Protein AF-A0A358PFC2-F1 (afdb_monomer_lite)

Foldseek 3Di:
DDPVVVVVVVVVCVVCVPFDPVLVVVLVVLLVVLVVVLQVVLDDDLVRLVVSLVVSLVVSQCSCQDPVRPRDDPPDGFASLNSSLVNLVVLLVCVVVVNHPSCVSCQQNGFQRDAPLLLVLCAPPDDPRPLHQDLVLQQDDPDDPCVSVVLRSDDPAAPPVRHDRDGSRHDHPVNSVRSRSSSSSSQVPDPPVVCGSSNSNVSSNVRSVVVVVVVVVVVPDD

Sequence (222 aa):
MNEEKRAFKACKDAFLADDDQDSTKSAIALLKNRINHLLAIGNYNRKSFEQWHEETCDELITLANSNEKRLFQSGASFSYGQAQKWVNLTLKNMYVMGLWPVLEDIKGLLHVTIDSYILKAAAKQHNNNEYALHKSIAPIDHNDDDYASQCTYYHENKDKDGNKSCPWSKMNKKDYMRLQCAIKRAIGTSENKDLTPFAWENKAWLVQARIEKEKGKNKKKP

Secondary structure (DSSP, 8-state):
--HHHHHHHHHHHHHTTTS-HHHHHHHHHHHHHHHHHHHHH----HHHHHHHHHHHHHHHHHHHHSTTS-SS-TT----HHHHHHHHHHHHHHHHHTT--THHHHHTTTPPP---HHHHHHH-TTTS--TTPPPTTTS---TT-TTHHHH--S--SS--TTSPPPPPGGG--HHHHHHHHHHHHHHHHTSS-TT--HHHHHHHHHHHHHHHHHHHHHHTT--

Radius of gyration: 19.11 Å; chains: 1; bounding box: 52×49×48 Å

pLDDT: mean 75.55, std 17.64, range [35.12, 97.56]

Structure (mmCIF, N/CA/C/O backbone):
data_AF-A0A358PFC2-F1
#
_entry.id   AF-A0A358PFC2-F1
#
loop_
_atom_site.group_PDB
_atom_site.id
_atom_site.type_symbol
_atom_site.label_atom_id
_atom_site.label_alt_id
_atom_site.label_comp_id
_atom_site.label_asym_id
_atom_site.label_entity_id
_atom_site.label_seq_id
_atom_site.pdbx_PDB_ins_code
_atom_site.Cartn_x
_atom_site.Cartn_y
_atom_site.Cartn_z
_atom_site.occupancy
_atom_site.B_iso_or_equiv
_atom_site.auth_seq_id
_atom_site.auth_comp_id
_atom_site.auth_asym_id
_atom_site.auth_atom_id
_atom_site.pdbx_PDB_model_num
ATOM 1 N N . MET A 1 1 ? 3.059 -21.781 27.991 1.00 51.62 1 MET A N 1
ATOM 2 C CA . MET A 1 1 ? 2.896 -20.624 27.077 1.00 51.62 1 MET A CA 1
ATOM 3 C C . MET A 1 1 ? 4.301 -20.184 26.681 1.00 51.62 1 MET A C 1
ATOM 5 O O . MET A 1 1 ? 5.028 -19.793 27.580 1.00 51.62 1 MET A O 1
ATOM 9 N N . ASN A 1 2 ? 4.717 -20.363 25.418 1.00 73.12 2 ASN A N 1
ATOM 10 C CA . ASN A 1 2 ? 6.115 -20.149 24.997 1.00 73.12 2 ASN A CA 1
ATOM 11 C C . ASN A 1 2 ? 6.587 -18.712 25.261 1.00 73.12 2 ASN A C 1
ATOM 13 O O . ASN A 1 2 ? 5.812 -17.768 25.115 1.00 73.12 2 ASN A O 1
ATOM 17 N N . GLU A 1 3 ? 7.856 -18.568 25.629 1.00 61.91 3 GLU A N 1
ATOM 18 C CA . GLU A 1 3 ? 8.515 -17.307 25.986 1.00 61.91 3 GLU A CA 1
ATOM 19 C C . GLU A 1 3 ? 8.396 -16.242 24.882 1.00 61.91 3 GLU A C 1
ATOM 21 O O . GLU A 1 3 ? 8.063 -15.096 25.174 1.00 61.91 3 GLU A O 1
ATOM 26 N N . GLU A 1 4 ? 8.473 -16.644 23.608 1.00 46.34 4 GLU A N 1
ATOM 27 C CA . GLU A 1 4 ? 8.178 -15.782 22.450 1.00 46.34 4 GLU A CA 1
ATOM 28 C C . GLU A 1 4 ? 6.759 -15.210 22.463 1.00 46.34 4 GLU A C 1
ATOM 30 O O . GLU A 1 4 ? 6.560 -14.026 22.201 1.00 46.34 4 GLU A O 1
ATOM 35 N N . LYS A 1 5 ? 5.749 -16.022 22.806 1.00 55.03 5 LYS A N 1
ATOM 36 C CA . LYS A 1 5 ? 4.362 -15.540 22.903 1.00 55.03 5 LYS A CA 1
ATOM 37 C C . LYS A 1 5 ? 4.224 -14.515 24.025 1.00 55.03 5 LYS A C 1
ATOM 39 O O . LYS A 1 5 ? 3.410 -13.603 23.913 1.00 55.03 5 LYS A O 1
ATOM 44 N N . ARG A 1 6 ? 5.018 -14.651 25.091 1.00 68.44 6 ARG A N 1
ATOM 45 C CA . ARG A 1 6 ? 5.070 -13.705 26.212 1.00 68.44 6 ARG A CA 1
ATOM 46 C C . ARG A 1 6 ? 5.750 -12.398 25.810 1.00 68.44 6 ARG A C 1
ATOM 48 O O . ARG A 1 6 ? 5.186 -11.343 26.068 1.00 68.44 6 ARG A O 1
ATOM 55 N N . ALA A 1 7 ? 6.898 -12.473 25.138 1.00 61.34 7 ALA A N 1
ATOM 56 C CA . ALA A 1 7 ? 7.641 -11.312 24.653 1.00 61.34 7 ALA A CA 1
ATOM 57 C C . ALA A 1 7 ? 6.854 -10.533 23.588 1.00 61.34 7 ALA A C 1
ATOM 59 O O . ALA A 1 7 ? 6.726 -9.314 23.681 1.00 61.34 7 ALA A O 1
ATOM 60 N N . PHE A 1 8 ? 6.241 -11.234 22.630 1.00 57.25 8 PHE A N 1
ATOM 61 C CA . PHE A 1 8 ? 5.377 -10.621 21.624 1.00 57.25 8 PHE A CA 1
ATOM 62 C C . PHE A 1 8 ? 4.154 -9.960 22.261 1.00 57.25 8 PHE A C 1
ATOM 64 O O . PHE A 1 8 ? 3.813 -8.833 21.912 1.00 57.25 8 PHE A O 1
ATOM 71 N N . LYS A 1 9 ? 3.515 -10.635 23.226 1.00 62.53 9 LYS A N 1
ATOM 72 C CA . LYS A 1 9 ? 2.390 -10.068 23.971 1.00 62.53 9 LYS A CA 1
ATOM 73 C C . LYS A 1 9 ? 2.810 -8.817 24.743 1.00 62.53 9 LYS A C 1
ATOM 75 O O . LYS A 1 9 ? 2.147 -7.807 24.600 1.00 62.53 9 LYS A O 1
ATOM 80 N N . ALA A 1 10 ? 3.922 -8.846 25.473 1.00 68.88 10 ALA A N 1
ATOM 81 C CA . ALA A 1 10 ? 4.416 -7.685 26.213 1.00 68.88 10 ALA A CA 1
ATOM 82 C C . ALA A 1 10 ? 4.757 -6.503 25.289 1.00 68.88 10 ALA A C 1
ATOM 84 O O . ALA A 1 10 ? 4.427 -5.364 25.598 1.00 68.88 10 ALA A O 1
ATOM 85 N N . CYS A 1 11 ? 5.368 -6.769 24.132 1.00 57.53 11 CYS A N 1
ATOM 86 C CA . CYS A 1 11 ? 5.702 -5.740 23.149 1.00 57.53 11 CYS A CA 1
ATOM 87 C C . CYS A 1 11 ? 4.444 -5.147 22.493 1.00 57.53 11 CYS A C 1
ATOM 89 O O . CYS A 1 11 ? 4.332 -3.934 22.348 1.00 57.53 11 CYS A O 1
ATOM 91 N N . LYS A 1 12 ? 3.465 -5.996 22.161 1.00 58.94 12 LYS A N 1
ATOM 92 C CA . LYS A 1 12 ? 2.155 -5.576 21.654 1.00 58.94 12 LYS A CA 1
ATOM 93 C C . LYS A 1 12 ? 1.379 -4.771 22.694 1.00 58.94 12 LYS A C 1
ATOM 95 O O . LYS A 1 12 ? 0.826 -3.737 22.351 1.00 58.94 12 LYS A O 1
ATOM 100 N N . ASP A 1 13 ? 1.345 -5.239 23.935 1.00 62.22 13 ASP A N 1
ATOM 101 C CA . ASP A 1 13 ? 0.643 -4.577 25.032 1.00 62.22 13 ASP A CA 1
ATOM 102 C C . ASP A 1 13 ? 1.293 -3.218 25.331 1.00 62.22 13 ASP A C 1
ATOM 104 O O . ASP A 1 13 ? 0.569 -2.257 25.529 1.00 62.22 13 ASP A O 1
ATOM 108 N N . ALA A 1 14 ? 2.626 -3.098 25.254 1.00 64.88 14 ALA A N 1
ATOM 109 C CA . ALA A 1 14 ? 3.337 -1.821 25.368 1.00 64.88 14 ALA A CA 1
ATOM 110 C C . ALA A 1 14 ? 3.098 -0.880 24.172 1.00 64.88 14 ALA A C 1
ATOM 112 O O . ALA A 1 14 ? 2.967 0.324 24.358 1.00 64.88 14 ALA A O 1
ATOM 113 N N . PHE A 1 15 ? 3.025 -1.414 22.947 1.00 49.72 15 PHE A N 1
ATOM 114 C CA . PHE A 1 15 ? 2.726 -0.634 21.740 1.00 49.72 15 PHE A CA 1
ATOM 115 C C . PHE A 1 15 ? 1.279 -0.117 21.718 1.00 49.72 15 PHE A C 1
ATOM 117 O O . PHE A 1 15 ? 1.017 0.939 21.157 1.00 49.72 15 PHE A O 1
ATOM 124 N N . LEU A 1 16 ? 0.351 -0.860 22.326 1.00 54.34 16 LEU A N 1
ATOM 125 C CA . LEU A 1 16 ? -1.080 -0.547 22.390 1.00 54.34 16 LEU A CA 1
ATOM 126 C C . LEU A 1 16 ? -1.512 0.043 23.741 1.00 54.34 16 LEU A C 1
ATOM 128 O O . LEU A 1 16 ? -2.709 0.181 23.972 1.00 54.34 16 LEU A O 1
ATOM 132 N N . ALA A 1 17 ? -0.571 0.341 24.642 1.00 52.06 17 ALA A N 1
ATOM 133 C CA . ALA A 1 17 ? -0.870 0.726 26.024 1.00 52.06 17 ALA A CA 1
ATOM 134 C C . ALA A 1 17 ? -1.589 2.082 26.155 1.00 52.06 17 ALA A C 1
ATOM 136 O O . ALA A 1 17 ? -2.163 2.337 27.209 1.00 52.06 17 ALA A O 1
ATOM 137 N N . ASP A 1 18 ? -1.580 2.911 25.106 1.00 49.34 18 ASP A N 1
ATOM 138 C CA . ASP A 1 18 ? -2.133 4.276 25.110 1.00 49.34 18 ASP A CA 1
ATOM 139 C C . ASP A 1 18 ? -3.288 4.504 24.114 1.00 49.34 18 ASP A C 1
ATOM 141 O O . ASP A 1 18 ? -3.898 5.574 24.130 1.00 49.34 18 ASP A O 1
ATOM 145 N N . ASP A 1 19 ? -3.628 3.519 23.274 1.00 52.72 19 ASP A N 1
ATOM 146 C CA . ASP A 1 19 ? -4.747 3.625 22.330 1.00 52.72 19 ASP A CA 1
ATOM 147 C C . ASP A 1 19 ? -5.969 2.873 22.862 1.00 52.72 19 ASP A C 1
ATOM 149 O O . ASP A 1 19 ? -5.853 1.828 23.506 1.00 52.72 19 ASP A O 1
ATOM 153 N N . ASP A 1 20 ? -7.162 3.393 22.566 1.00 60.19 20 ASP A N 1
ATOM 154 C CA . ASP A 1 20 ? -8.422 2.732 22.883 1.00 60.19 20 ASP A CA 1
ATOM 155 C C . ASP A 1 20 ? -8.413 1.293 22.336 1.00 60.19 20 ASP A C 1
ATOM 157 O O . ASP A 1 20 ? -8.506 1.037 21.130 1.00 60.19 20 ASP A O 1
ATOM 161 N N . GLN A 1 21 ? -8.248 0.330 23.248 1.00 58.22 21 GLN A N 1
ATOM 162 C CA . GLN A 1 21 ? -8.004 -1.072 22.920 1.00 58.22 21 GLN A CA 1
ATOM 163 C C . GLN A 1 21 ? -9.157 -1.670 22.095 1.00 58.22 21 GLN A C 1
ATOM 165 O O . GLN A 1 21 ? -8.961 -2.683 21.417 1.00 58.22 21 GLN A O 1
ATOM 170 N N . ASP A 1 22 ? -10.350 -1.068 22.145 1.00 67.56 22 ASP A N 1
ATOM 171 C CA . ASP A 1 22 ? -11.517 -1.442 21.344 1.00 67.56 22 ASP A CA 1
ATOM 172 C C . ASP A 1 22 ? -11.437 -0.936 19.894 1.00 67.56 22 ASP A C 1
ATOM 174 O O . ASP A 1 22 ? -11.720 -1.683 18.947 1.00 67.56 22 ASP A O 1
ATOM 178 N N . SER A 1 23 ? -10.947 0.286 19.689 1.00 65.19 23 SER A N 1
ATOM 179 C CA . SER A 1 23 ? -10.700 0.868 18.366 1.00 65.19 23 SER A CA 1
ATOM 180 C C . SER A 1 23 ? -9.645 0.087 17.582 1.00 65.19 23 SER A C 1
ATOM 182 O O . SER A 1 23 ? -9.888 -0.309 16.436 1.00 65.19 23 SER A O 1
ATOM 184 N N . THR A 1 24 ? -8.501 -0.249 18.195 1.00 72.75 24 THR A N 1
ATOM 185 C CA . THR A 1 24 ? -7.476 -1.073 17.524 1.00 72.75 24 THR A CA 1
ATOM 186 C C . THR A 1 24 ? -8.005 -2.472 17.204 1.00 72.75 24 THR A C 1
ATOM 188 O O . THR A 1 24 ? -7.764 -2.993 16.111 1.00 72.75 24 THR A O 1
ATOM 191 N N . LYS A 1 25 ? -8.757 -3.097 18.122 1.00 78.50 25 LYS A N 1
ATOM 192 C CA . LYS A 1 25 ? -9.409 -4.395 17.866 1.00 78.50 25 LYS A CA 1
ATOM 193 C C . LYS A 1 25 ? -10.388 -4.304 16.700 1.00 78.50 25 LYS A C 1
ATOM 195 O O . LYS A 1 25 ? -10.393 -5.204 15.864 1.00 78.50 25 LYS A O 1
ATOM 200 N N . SER A 1 26 ? -11.156 -3.221 16.614 1.00 83.25 26 SER A N 1
ATOM 201 C CA . SER A 1 26 ? -12.098 -2.968 15.520 1.00 83.25 26 SER A CA 1
ATOM 202 C C . SER A 1 26 ? -11.374 -2.842 14.177 1.00 83.25 26 SER A C 1
ATOM 204 O O . SER A 1 26 ? -11.780 -3.476 13.206 1.00 83.25 26 SER A O 1
ATOM 206 N N . ALA A 1 27 ? -10.256 -2.112 14.120 1.00 85.19 27 ALA A N 1
ATOM 207 C CA . ALA A 1 27 ? -9.468 -1.975 12.894 1.00 85.19 27 ALA A CA 1
ATOM 208 C C . ALA A 1 27 ? -8.810 -3.298 12.466 1.00 85.19 27 ALA A C 1
ATOM 210 O O . ALA A 1 27 ? -8.817 -3.646 11.284 1.00 85.19 27 ALA A O 1
ATOM 211 N N . ILE A 1 28 ? -8.299 -4.080 13.425 1.00 86.94 28 ILE A N 1
ATOM 212 C CA . ILE A 1 28 ? -7.779 -5.433 13.168 1.00 86.94 28 ILE A CA 1
ATOM 213 C C . ILE A 1 28 ? -8.893 -6.349 12.649 1.00 86.94 28 ILE A C 1
ATOM 215 O O . ILE A 1 28 ? -8.673 -7.095 11.696 1.00 86.94 28 ILE A O 1
ATOM 219 N N . ALA A 1 29 ? -10.077 -6.311 13.265 1.00 88.19 29 ALA A N 1
ATOM 220 C CA . ALA A 1 29 ? -11.221 -7.118 12.853 1.00 88.19 29 ALA A CA 1
ATOM 221 C C . ALA A 1 29 ? -11.681 -6.754 11.436 1.00 88.19 29 ALA A C 1
ATOM 223 O O . ALA A 1 29 ? -11.891 -7.651 10.621 1.00 88.19 29 ALA A O 1
ATOM 224 N N . LEU A 1 30 ? -11.752 -5.457 11.121 1.00 92.38 30 LEU A N 1
ATOM 225 C CA . LEU A 1 30 ? -12.056 -4.960 9.782 1.00 92.38 30 LEU A CA 1
ATOM 226 C C . LEU A 1 30 ? -11.050 -5.497 8.757 1.00 92.38 30 LEU A C 1
ATOM 228 O O . LEU A 1 30 ? -11.449 -6.171 7.810 1.00 92.38 30 LEU A O 1
ATOM 232 N N . LEU A 1 31 ? -9.748 -5.279 8.978 1.00 93.38 31 LEU A N 1
ATOM 233 C CA . LEU A 1 31 ? -8.693 -5.770 8.084 1.00 93.38 31 LEU A CA 1
ATOM 234 C C . LEU A 1 31 ? -8.765 -7.284 7.890 1.00 93.38 31 LEU A C 1
ATOM 236 O O . LEU A 1 31 ? -8.707 -7.766 6.761 1.00 93.38 31 LEU A O 1
ATOM 240 N N . LYS A 1 32 ? -8.939 -8.038 8.979 1.00 92.56 32 LYS A N 1
ATOM 241 C CA . LYS A 1 32 ? -9.067 -9.495 8.927 1.00 92.56 32 LYS A CA 1
ATOM 242 C C . LYS A 1 32 ? -10.264 -9.922 8.078 1.00 92.56 32 LYS A C 1
ATOM 244 O O . LYS A 1 32 ? -10.119 -10.813 7.248 1.00 92.56 32 LYS A O 1
ATOM 249 N N . ASN A 1 33 ? -11.420 -9.283 8.246 1.00 94.44 33 ASN A N 1
ATOM 250 C CA . ASN A 1 33 ? -12.621 -9.594 7.472 1.00 94.44 33 ASN A CA 1
ATOM 251 C C . ASN A 1 33 ? -12.435 -9.269 5.984 1.00 94.44 33 ASN A C 1
ATOM 253 O O . ASN A 1 33 ? -12.725 -10.112 5.135 1.00 94.44 33 ASN A O 1
ATOM 257 N N . ARG A 1 34 ? -11.889 -8.089 5.663 1.00 95.44 34 ARG A N 1
ATOM 258 C CA . ARG A 1 34 ? -11.626 -7.659 4.279 1.00 95.44 34 ARG A CA 1
ATOM 259 C C . ARG A 1 34 ? -10.626 -8.574 3.575 1.00 95.44 34 ARG A C 1
ATOM 261 O O . ARG A 1 34 ? -10.839 -8.918 2.414 1.00 95.44 34 ARG A O 1
ATOM 268 N N . ILE A 1 35 ? -9.574 -9.002 4.275 1.00 92.88 35 ILE A N 1
ATOM 269 C CA . ILE A 1 35 ? -8.578 -9.949 3.754 1.00 92.88 35 ILE A CA 1
ATOM 270 C C . ILE A 1 35 ? -9.180 -11.348 3.602 1.00 92.88 35 ILE A C 1
ATOM 272 O O . ILE A 1 35 ? -8.970 -11.980 2.576 1.00 92.88 35 ILE A O 1
ATOM 276 N N . ASN A 1 36 ? -9.967 -11.839 4.559 1.00 90.75 36 ASN A N 1
ATOM 277 C CA . ASN A 1 36 ? -10.633 -13.136 4.409 1.00 90.75 36 ASN A CA 1
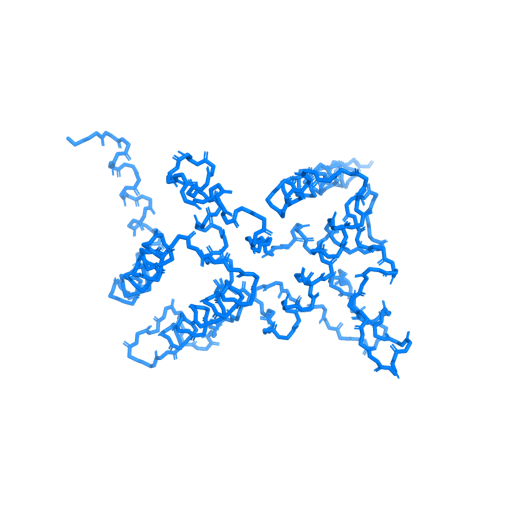ATOM 278 C C . ASN A 1 36 ? -11.562 -13.158 3.188 1.00 90.75 36 ASN A C 1
ATOM 280 O O . ASN A 1 36 ? -11.592 -14.148 2.466 1.00 90.75 36 ASN A O 1
ATOM 284 N N . HIS A 1 37 ? -12.276 -12.062 2.929 1.00 90.06 37 HIS A N 1
ATOM 285 C CA . HIS A 1 37 ? -13.107 -11.923 1.736 1.00 90.06 37 HIS A CA 1
ATOM 286 C C . HIS A 1 37 ? -12.274 -11.922 0.443 1.00 90.06 37 HIS A C 1
ATOM 288 O 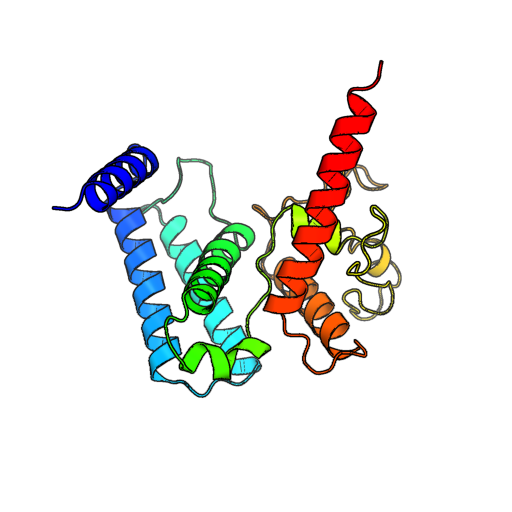O . HIS A 1 37 ? -12.615 -12.632 -0.502 1.00 90.06 37 HIS A O 1
ATOM 294 N N . LEU A 1 38 ? -11.144 -11.201 0.429 1.00 90.12 38 LEU A N 1
ATOM 295 C CA . LEU A 1 38 ? -10.163 -11.246 -0.664 1.00 90.12 38 LEU A CA 1
ATOM 296 C C . LEU A 1 38 ? -9.694 -12.687 -0.934 1.00 90.12 38 LEU A C 1
ATOM 298 O O . LEU A 1 38 ? -9.694 -13.144 -2.075 1.00 90.12 38 LEU A O 1
ATOM 302 N N . LEU A 1 39 ? -9.329 -13.423 0.117 1.00 86.62 39 LEU A N 1
ATOM 303 C CA . LEU A 1 39 ? -8.835 -14.796 -0.002 1.00 86.62 39 LEU A CA 1
ATOM 304 C C . LEU A 1 39 ? -9.925 -15.788 -0.436 1.00 86.62 39 LEU A C 1
ATOM 306 O O . LEU A 1 39 ? -9.614 -16.758 -1.119 1.00 86.62 39 LEU A O 1
ATOM 310 N N . ALA A 1 40 ? -11.185 -15.558 -0.058 1.00 86.56 40 ALA A N 1
ATOM 311 C CA . ALA A 1 40 ? -12.299 -16.445 -0.388 1.00 86.56 40 ALA A CA 1
ATOM 312 C C . ALA A 1 40 ? -12.741 -16.346 -1.857 1.00 86.56 40 ALA A C 1
ATOM 314 O O . ALA A 1 40 ? -13.150 -17.351 -2.433 1.00 86.56 40 ALA A O 1
ATOM 315 N N . ILE A 1 41 ? -12.670 -15.156 -2.465 1.00 82.38 41 ILE A N 1
ATOM 316 C CA . ILE A 1 41 ? -13.047 -14.969 -3.875 1.00 82.38 41 ILE A CA 1
ATOM 317 C C . ILE A 1 41 ? -11.964 -15.514 -4.811 1.00 82.38 41 ILE A C 1
ATOM 319 O O . ILE A 1 41 ? -12.295 -16.145 -5.813 1.00 82.38 41 ILE A O 1
ATOM 323 N N . GLY A 1 42 ? -10.684 -15.253 -4.517 1.00 72.62 42 GLY A N 1
ATOM 324 C CA . GLY A 1 42 ? -9.523 -15.793 -5.243 1.00 72.62 42 GLY A CA 1
ATOM 325 C C . GLY A 1 42 ? -9.356 -15.367 -6.712 1.00 72.62 42 GLY A C 1
ATOM 326 O O . GLY A 1 42 ? -8.264 -15.481 -7.250 1.00 72.62 42 GLY A O 1
ATOM 327 N N . ASN A 1 43 ? -10.390 -14.824 -7.361 1.00 80.94 43 ASN A N 1
ATOM 328 C CA . ASN A 1 43 ? -10.382 -14.450 -8.776 1.00 80.94 43 ASN A CA 1
ATOM 329 C C . ASN A 1 43 ? -10.538 -12.935 -8.959 1.00 80.94 43 ASN A C 1
ATOM 331 O O . ASN A 1 43 ? -11.600 -12.422 -9.321 1.00 80.94 43 ASN A O 1
ATOM 335 N N . TYR A 1 44 ? -9.466 -12.205 -8.662 1.00 87.50 44 TYR A N 1
ATOM 336 C CA . TYR A 1 44 ? -9.417 -10.762 -8.856 1.00 87.50 44 TYR A CA 1
ATOM 337 C C . TYR A 1 44 ? -8.770 -10.413 -10.192 1.00 87.50 44 TYR A C 1
ATOM 339 O O . TYR A 1 44 ? -7.753 -10.977 -10.581 1.00 87.50 44 TYR A O 1
ATOM 347 N N . ASN A 1 45 ? -9.334 -9.418 -10.871 1.00 89.88 45 ASN A N 1
ATOM 348 C CA . ASN A 1 45 ? -8.642 -8.699 -11.928 1.00 89.88 45 ASN A CA 1
ATOM 349 C C . ASN A 1 45 ? -8.177 -7.345 -11.380 1.00 89.88 45 ASN A C 1
ATOM 351 O O . ASN A 1 45 ? -8.511 -6.955 -10.260 1.00 89.88 45 ASN A O 1
ATOM 355 N N . ARG A 1 46 ? -7.420 -6.595 -12.184 1.00 87.88 46 ARG A N 1
ATOM 356 C CA . ARG A 1 46 ? -6.897 -5.286 -11.774 1.00 87.88 46 ARG A CA 1
ATOM 357 C C . ARG A 1 46 ? -7.979 -4.347 -11.236 1.00 87.88 46 ARG A C 1
ATOM 359 O O . ARG A 1 46 ? -7.772 -3.746 -10.190 1.00 87.88 46 ARG A O 1
ATOM 366 N N . LYS A 1 47 ? -9.114 -4.235 -11.930 1.00 90.88 47 LYS A N 1
ATOM 367 C CA . LYS A 1 47 ? -10.190 -3.310 -11.559 1.00 90.88 47 LYS A CA 1
ATOM 368 C C . LYS A 1 47 ? -10.856 -3.731 -10.249 1.00 90.88 47 LYS A C 1
ATOM 370 O O . LYS A 1 47 ? -11.050 -2.889 -9.381 1.00 90.88 47 LYS A O 1
ATOM 375 N N . SER A 1 48 ? -11.176 -5.018 -10.091 1.00 92.12 48 SER A N 1
ATOM 376 C CA . SER A 1 48 ? -11.809 -5.503 -8.860 1.00 92.12 48 SER A CA 1
ATOM 377 C C . SER A 1 48 ? -10.860 -5.465 -7.661 1.00 92.12 48 SER A C 1
ATOM 379 O O . SER A 1 48 ? -11.307 -5.186 -6.552 1.00 92.12 48 SER A O 1
ATOM 381 N N . PHE A 1 49 ? -9.557 -5.687 -7.864 1.00 93.25 49 PHE A N 1
ATOM 382 C CA . PHE A 1 49 ? -8.563 -5.543 -6.797 1.00 93.25 49 PHE A CA 1
ATOM 383 C C . PHE A 1 49 ? -8.390 -4.081 -6.377 1.00 93.25 49 PHE A C 1
ATOM 385 O O . PHE A 1 49 ? -8.399 -3.787 -5.184 1.00 93.25 49 PHE A O 1
ATOM 392 N N . GLU A 1 50 ? -8.256 -3.162 -7.341 1.00 92.62 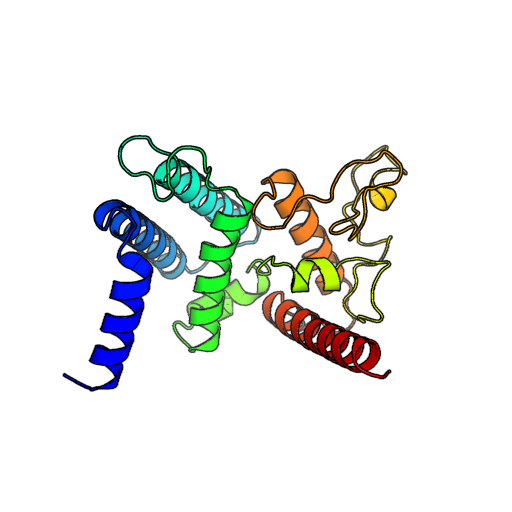50 GLU A N 1
ATOM 393 C CA . GLU A 1 50 ? -8.131 -1.725 -7.063 1.00 92.62 50 GLU A CA 1
ATOM 394 C C . GLU A 1 50 ? -9.365 -1.203 -6.315 1.00 92.62 50 GLU A C 1
ATOM 396 O O . GLU A 1 50 ? -9.211 -0.513 -5.311 1.00 92.62 50 GLU A O 1
ATOM 401 N N . GLN A 1 51 ? -10.569 -1.619 -6.719 1.00 94.38 51 GLN A N 1
ATOM 402 C CA . GLN A 1 51 ? -11.802 -1.286 -6.006 1.00 94.38 51 GLN A CA 1
ATOM 403 C C . GLN A 1 51 ? -11.818 -1.847 -4.574 1.00 94.38 51 GLN A C 1
ATOM 405 O O . GLN A 1 51 ? -12.094 -1.110 -3.629 1.00 94.38 51 GLN A O 1
ATOM 410 N N . TRP A 1 52 ? -11.487 -3.130 -4.385 1.00 96.25 52 TRP A N 1
ATOM 411 C CA . TRP A 1 52 ? -11.430 -3.729 -3.047 1.00 96.25 52 TRP A CA 1
ATOM 412 C C . TRP A 1 52 ? -10.428 -3.007 -2.137 1.00 96.25 52 TRP A C 1
ATOM 414 O O . TRP A 1 52 ? -10.709 -2.796 -0.953 1.00 96.25 52 TRP A O 1
ATOM 424 N N . HIS A 1 53 ? -9.261 -2.646 -2.676 1.00 96.31 53 HIS A N 1
ATOM 425 C CA . HIS A 1 53 ? -8.201 -1.946 -1.950 1.00 96.31 53 HIS A CA 1
ATOM 426 C C . HIS A 1 53 ? -8.663 -0.562 -1.499 1.00 96.31 53 HIS A C 1
ATOM 428 O O . HIS A 1 53 ? -8.500 -0.208 -0.329 1.00 96.31 53 HIS A O 1
ATOM 434 N N . GLU A 1 54 ? -9.279 0.174 -2.420 1.00 96.00 54 GLU A N 1
ATOM 435 C CA . GLU A 1 54 ? -9.835 1.503 -2.202 1.00 96.00 54 GLU A CA 1
ATOM 436 C C . GLU A 1 54 ? -10.889 1.501 -1.094 1.00 96.00 54 GLU A C 1
ATOM 438 O O . GLU A 1 54 ? -10.731 2.200 -0.095 1.00 96.00 54 GLU A O 1
ATOM 443 N N . GLU A 1 55 ? -11.905 0.648 -1.217 1.00 97.19 55 GLU A N 1
ATOM 444 C CA . GLU A 1 55 ? -12.960 0.499 -0.211 1.00 97.19 55 GLU A CA 1
ATOM 445 C C . GLU A 1 55 ? -12.388 0.103 1.158 1.00 97.19 55 GLU A C 1
ATOM 447 O O . GLU A 1 55 ? -12.791 0.642 2.184 1.00 97.19 55 GLU A O 1
ATOM 452 N N . THR A 1 56 ? -11.403 -0.802 1.187 1.00 97.56 56 THR A N 1
ATOM 453 C CA . THR A 1 56 ? -10.756 -1.227 2.439 1.00 97.56 56 THR A CA 1
ATOM 454 C C . THR A 1 56 ? -10.017 -0.064 3.110 1.00 97.56 56 THR A C 1
ATOM 456 O O . THR A 1 56 ? -10.066 0.078 4.334 1.00 97.56 56 THR A O 1
ATOM 459 N N . CYS A 1 57 ? -9.330 0.779 2.332 1.00 96.94 57 CYS A N 1
ATOM 460 C CA . CYS A 1 57 ? -8.662 1.969 2.858 1.00 96.94 57 CYS A CA 1
ATOM 461 C C . CYS A 1 57 ? -9.675 3.005 3.360 1.00 96.94 57 CYS A C 1
ATOM 463 O O . CYS A 1 57 ? -9.497 3.537 4.455 1.00 96.94 57 CYS A O 1
ATOM 465 N N . ASP A 1 58 ? -10.736 3.267 2.600 1.00 95.88 58 ASP A N 1
ATOM 466 C CA . ASP A 1 58 ? -11.762 4.253 2.949 1.00 95.88 58 ASP A CA 1
ATOM 467 C C . ASP A 1 58 ? -12.558 3.831 4.204 1.00 95.88 58 ASP A C 1
ATOM 469 O O . ASP A 1 58 ? -12.836 4.663 5.076 1.00 95.88 58 ASP A O 1
ATOM 473 N N . GLU A 1 59 ? -12.837 2.535 4.378 1.00 94.56 59 GLU A N 1
ATOM 474 C CA . GLU A 1 59 ? -13.439 1.988 5.604 1.00 94.56 59 GLU A CA 1
ATOM 475 C C . GLU A 1 59 ? -12.509 2.127 6.816 1.00 94.56 59 GLU A C 1
ATOM 477 O O . GLU A 1 59 ? -12.956 2.526 7.893 1.00 94.56 59 GLU A O 1
ATOM 482 N N . LEU A 1 60 ? -11.207 1.860 6.650 1.00 92.25 60 LEU A N 1
ATOM 483 C CA . LEU A 1 60 ? -10.218 2.070 7.711 1.00 92.25 60 LEU A CA 1
ATOM 484 C C . LEU A 1 60 ? -10.128 3.536 8.131 1.00 92.25 60 LEU A C 1
ATOM 486 O O . LEU A 1 60 ? -10.061 3.822 9.322 1.00 92.25 60 LEU A O 1
ATOM 490 N N . ILE A 1 61 ? -10.133 4.459 7.169 1.00 91.25 61 ILE A N 1
ATOM 491 C CA . ILE A 1 61 ? -10.105 5.907 7.417 1.00 91.25 61 ILE A CA 1
ATOM 492 C C . ILE A 1 61 ? -11.358 6.348 8.157 1.00 91.25 61 ILE A C 1
ATOM 494 O O . ILE A 1 61 ? -11.254 7.065 9.152 1.00 91.25 61 ILE A O 1
ATOM 498 N N . THR A 1 62 ? -12.525 5.897 7.702 1.00 90.88 62 THR A N 1
ATOM 499 C CA . THR A 1 62 ? -13.807 6.182 8.353 1.00 90.88 62 THR A CA 1
ATOM 500 C C . THR A 1 62 ? -13.802 5.698 9.796 1.00 90.88 62 THR A C 1
ATOM 502 O O . THR A 1 62 ? -14.091 6.477 10.701 1.00 90.88 62 THR A O 1
ATOM 505 N N . LEU A 1 63 ? -13.413 4.440 10.025 1.00 87.88 63 LEU A N 1
ATOM 506 C CA . LEU A 1 63 ? -13.344 3.858 11.361 1.00 87.88 63 LEU A CA 1
ATOM 507 C C . LEU A 1 63 ? -12.372 4.638 12.255 1.00 87.88 63 LEU A C 1
ATOM 509 O O . LEU A 1 63 ? -12.755 5.070 13.339 1.00 87.88 63 LEU A O 1
ATOM 513 N N . ALA A 1 64 ? -11.149 4.863 11.772 1.00 84.19 64 ALA A N 1
ATOM 514 C CA . ALA A 1 64 ? -10.070 5.500 12.521 1.00 84.19 64 ALA A CA 1
ATOM 515 C C . ALA A 1 64 ? -10.365 6.948 12.924 1.00 84.19 64 ALA A C 1
ATOM 517 O O . ALA A 1 64 ? -9.892 7.401 13.967 1.00 84.19 64 ALA A O 1
ATOM 518 N N . ASN A 1 65 ? -11.115 7.671 12.089 1.00 84.69 65 ASN A N 1
ATOM 519 C CA . ASN A 1 65 ? -11.458 9.076 12.303 1.00 84.69 65 ASN A CA 1
ATOM 520 C C . ASN A 1 65 ? -12.843 9.274 12.936 1.00 84.69 65 ASN A C 1
ATOM 522 O O . ASN A 1 65 ? -13.189 10.406 13.282 1.00 84.69 65 ASN A O 1
ATOM 526 N N . SER A 1 66 ? -13.634 8.207 13.094 1.00 81.62 66 SER A N 1
ATOM 527 C CA . SER A 1 66 ? -14.942 8.273 13.749 1.00 81.62 66 SER A CA 1
ATOM 528 C C . SER A 1 66 ? -14.802 8.720 15.207 1.00 81.62 66 SER A C 1
ATOM 530 O O . SER A 1 66 ? -13.869 8.325 15.903 1.00 81.62 66 SER A O 1
ATOM 532 N N . ASN A 1 67 ? -15.726 9.557 15.686 1.00 65.94 67 ASN A N 1
ATOM 533 C CA . ASN A 1 67 ? -15.651 10.130 17.036 1.00 65.94 67 ASN A CA 1
ATOM 534 C C . ASN A 1 67 ? -15.830 9.089 18.157 1.00 65.94 67 ASN A C 1
ATOM 536 O O . ASN A 1 67 ? -15.410 9.348 19.279 1.00 65.94 67 ASN A O 1
ATOM 540 N N . GLU A 1 68 ? -16.422 7.932 17.858 1.00 65.19 68 GLU A N 1
ATOM 541 C CA . GLU A 1 68 ? -16.664 6.853 18.824 1.00 65.19 68 GLU A CA 1
ATOM 542 C C . GLU A 1 68 ? -15.473 5.895 18.966 1.00 65.19 68 GLU A C 1
ATOM 544 O O . GLU A 1 68 ? -15.332 5.263 20.007 1.00 65.19 68 GLU A O 1
ATOM 549 N N . LYS A 1 69 ? -14.625 5.781 17.931 1.00 62.94 69 LYS A N 1
ATOM 550 C CA . LYS A 1 69 ? -13.542 4.787 17.845 1.00 62.94 69 LYS A CA 1
ATOM 551 C C . LYS A 1 69 ? -12.239 5.374 17.303 1.00 62.94 69 LYS A C 1
ATOM 553 O O . LYS A 1 69 ? -11.622 4.838 16.376 1.00 62.94 69 LYS A O 1
ATOM 558 N N . ARG A 1 70 ? -11.847 6.536 17.830 1.00 62.94 70 ARG A N 1
ATOM 559 C CA . ARG A 1 70 ? -10.645 7.230 17.361 1.00 62.94 70 ARG A CA 1
ATOM 560 C C . ARG A 1 70 ? -9.402 6.385 17.625 1.00 62.94 70 ARG A C 1
ATOM 562 O O . ARG A 1 70 ? -9.026 6.161 18.768 1.00 62.94 70 ARG A O 1
ATOM 569 N N . LEU A 1 71 ? -8.728 5.997 16.543 1.00 65.69 71 LEU A N 1
ATOM 570 C CA . LEU A 1 71 ? -7.428 5.316 16.596 1.00 65.69 71 LEU A CA 1
ATOM 571 C C . LEU A 1 71 ? -6.272 6.261 16.938 1.00 65.69 71 LEU A C 1
ATOM 573 O O . LEU A 1 71 ? -5.166 5.797 17.171 1.00 65.69 71 LEU A O 1
ATOM 577 N N . PHE A 1 72 ? -6.498 7.575 16.896 1.00 64.38 72 PHE A N 1
ATOM 578 C CA . PHE A 1 72 ? -5.475 8.578 17.168 1.00 64.38 72 PHE A CA 1
ATOM 579 C C . PHE A 1 72 ? -6.008 9.643 18.119 1.00 64.38 72 PHE A C 1
ATOM 581 O O . PHE A 1 72 ? -7.201 9.957 18.134 1.00 64.38 72 PHE A O 1
ATOM 588 N N . GLN A 1 73 ? -5.092 10.242 18.877 1.00 61.81 73 GLN A N 1
ATOM 589 C CA . GLN A 1 73 ? -5.380 11.359 19.771 1.00 61.81 73 GLN A CA 1
ATOM 590 C C . GLN A 1 73 ? -6.090 12.515 19.045 1.00 61.81 73 GLN A C 1
ATOM 592 O O . GLN A 1 73 ? -5.910 12.746 17.845 1.00 61.81 73 GLN A O 1
ATOM 597 N N . SER A 1 74 ? -6.889 13.276 19.798 1.00 59.53 74 SER A N 1
ATOM 598 C CA . SER A 1 74 ? -7.638 14.417 19.267 1.00 59.53 74 SER A CA 1
ATOM 599 C C . SER A 1 74 ? -6.722 15.408 18.535 1.00 59.53 74 SER A C 1
ATOM 601 O O . SER A 1 74 ? -5.728 15.868 19.090 1.00 59.53 74 SER A O 1
ATOM 603 N N . GLY A 1 75 ? -7.059 15.732 17.281 1.00 62.72 75 GLY A N 1
ATOM 604 C CA . GLY A 1 75 ? -6.277 16.626 16.415 1.00 62.72 75 GLY A CA 1
ATOM 605 C C . GLY A 1 75 ? -5.393 15.916 15.381 1.00 62.72 75 GLY A C 1
ATOM 606 O O . GLY A 1 75 ? -4.920 16.564 14.447 1.00 62.72 75 GLY A O 1
ATOM 607 N N . ALA A 1 76 ? -5.215 14.596 15.483 1.00 68.44 76 ALA A N 1
ATOM 608 C CA . ALA A 1 76 ? -4.626 13.778 14.426 1.00 68.44 76 ALA A CA 1
ATOM 609 C C . ALA A 1 76 ? -5.726 13.134 13.563 1.00 68.44 76 ALA A C 1
ATOM 611 O O . ALA A 1 76 ? -6.760 12.714 14.074 1.00 68.44 76 ALA A O 1
ATOM 612 N N . SER A 1 77 ? -5.500 13.061 12.248 1.00 78.44 77 SER A N 1
ATOM 613 C CA . SER A 1 77 ? -6.370 12.338 11.313 1.00 78.44 77 SER A CA 1
ATOM 614 C C . SER A 1 77 ? -5.604 11.195 10.665 1.00 78.44 77 SER A C 1
ATOM 616 O O . SER A 1 77 ? -4.437 11.343 10.292 1.00 78.44 77 SER A O 1
ATOM 618 N N . PHE A 1 78 ? -6.274 10.056 10.526 1.00 86.19 78 PHE A N 1
ATOM 619 C CA . PHE A 1 78 ? -5.781 8.923 9.768 1.00 86.19 78 PHE A CA 1
ATOM 620 C C . PHE A 1 78 ? -5.933 9.202 8.277 1.00 86.19 78 PHE A C 1
ATOM 622 O O . PHE A 1 78 ? -7.044 9.413 7.785 1.00 86.19 78 PHE A O 1
ATOM 629 N N . SER A 1 79 ? -4.812 9.238 7.567 1.00 88.69 79 SER A N 1
ATOM 630 C CA . SER A 1 79 ? -4.766 9.546 6.141 1.00 88.69 79 SER A CA 1
ATOM 631 C C . SER A 1 79 ? -4.818 8.290 5.274 1.00 88.69 79 SER A C 1
ATOM 633 O O . SER A 1 79 ? -4.523 7.176 5.716 1.00 88.69 79 SER A O 1
ATOM 635 N N . TYR A 1 80 ? -5.076 8.493 3.981 1.00 92.12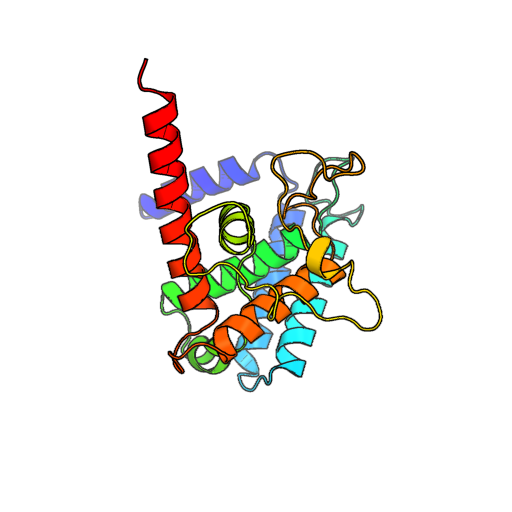 80 TYR A N 1
ATOM 636 C CA . TYR A 1 80 ? -4.978 7.428 2.986 1.00 92.12 80 TYR A CA 1
ATOM 637 C C . TYR A 1 80 ? -3.576 6.811 2.933 1.00 92.12 80 TYR A C 1
ATOM 639 O O . TYR A 1 80 ? -3.419 5.594 2.847 1.00 92.12 80 TYR A O 1
ATOM 647 N N . GLY A 1 81 ? -2.541 7.639 3.069 1.00 89.00 81 GLY A N 1
ATOM 648 C CA . GLY A 1 81 ? -1.154 7.202 3.157 1.00 89.00 81 GLY A CA 1
ATOM 649 C C . GLY A 1 81 ? -0.849 6.254 4.322 1.00 89.00 81 GLY A C 1
ATOM 650 O O . GLY A 1 81 ? 0.011 5.379 4.191 1.00 89.00 81 GLY A O 1
ATOM 651 N N . GLN A 1 82 ? -1.559 6.377 5.446 1.00 89.88 82 GLN A N 1
ATOM 652 C CA . GLN A 1 82 ? -1.453 5.435 6.564 1.00 89.88 82 GLN A CA 1
ATOM 653 C C . GLN A 1 82 ? -2.297 4.176 6.324 1.00 89.88 82 GLN A C 1
ATOM 655 O O . GLN A 1 82 ? -1.780 3.071 6.501 1.00 89.88 82 GLN A O 1
ATOM 660 N N . ALA A 1 83 ? -3.534 4.328 5.841 1.00 94.12 83 ALA A N 1
ATOM 661 C CA . ALA A 1 83 ? -4.426 3.210 5.525 1.00 94.12 83 ALA A CA 1
ATOM 662 C C . ALA A 1 83 ? -3.809 2.246 4.499 1.00 94.12 83 ALA A C 1
ATOM 664 O O . ALA A 1 83 ? -3.692 1.048 4.765 1.00 94.12 83 ALA A O 1
ATOM 665 N N . GLN A 1 84 ? -3.286 2.769 3.381 1.00 94.12 84 GLN A N 1
ATOM 666 C CA . GLN A 1 84 ? -2.611 1.949 2.368 1.00 94.12 84 GLN A CA 1
ATOM 667 C C . GLN A 1 84 ? -1.404 1.201 2.937 1.00 94.12 84 GLN A C 1
ATOM 669 O O . GLN A 1 84 ? -1.106 0.096 2.495 1.00 94.12 84 GLN A O 1
ATOM 674 N N . LYS A 1 85 ? -0.695 1.782 3.917 1.00 91.88 85 LYS A N 1
ATOM 675 C CA . LYS A 1 85 ? 0.475 1.136 4.512 1.00 91.88 85 LYS A CA 1
ATOM 676 C C . LYS A 1 85 ? 0.051 -0.054 5.353 1.00 91.88 85 LYS A C 1
ATOM 678 O O . LYS A 1 85 ? 0.703 -1.088 5.286 1.00 91.88 85 LYS A O 1
ATOM 683 N N . TRP A 1 86 ? -1.037 0.073 6.108 1.00 94.31 86 TRP A N 1
ATOM 684 C CA . TRP A 1 86 ? -1.584 -1.033 6.890 1.00 94.31 86 TRP A CA 1
ATOM 685 C C . TRP A 1 86 ? -2.039 -2.176 5.984 1.00 94.31 86 TRP A C 1
ATOM 687 O O . TRP A 1 86 ? -1.652 -3.320 6.216 1.00 94.31 86 TRP A O 1
ATOM 697 N N . VAL A 1 87 ? -2.781 -1.872 4.916 1.00 96.00 87 VAL A N 1
ATOM 698 C CA . VAL A 1 87 ? -3.261 -2.881 3.958 1.00 96.00 87 VAL A CA 1
ATOM 699 C C . VAL A 1 87 ? -2.092 -3.552 3.227 1.00 96.00 87 VAL A C 1
ATOM 701 O O . VAL A 1 87 ? -1.928 -4.771 3.312 1.00 96.00 87 VAL A O 1
ATOM 704 N N . ASN A 1 88 ? -1.237 -2.770 2.560 1.00 95.44 88 ASN A N 1
ATOM 705 C CA . ASN A 1 88 ? -0.177 -3.297 1.692 1.00 95.44 88 ASN A CA 1
ATOM 706 C C . ASN A 1 88 ? 0.880 -4.059 2.494 1.00 95.44 88 ASN A C 1
ATOM 708 O O . ASN A 1 88 ? 1.279 -5.154 2.101 1.00 95.44 88 ASN A O 1
ATOM 712 N N . LEU A 1 89 ? 1.298 -3.528 3.651 1.00 93.06 89 LEU A N 1
ATOM 713 C CA . LEU A 1 89 ? 2.312 -4.183 4.476 1.00 93.06 89 LEU A CA 1
ATOM 714 C C . LEU A 1 89 ? 1.796 -5.497 5.076 1.00 93.06 89 LEU A C 1
ATOM 716 O O . LEU A 1 89 ? 2.564 -6.449 5.204 1.00 93.06 89 LEU A O 1
ATOM 720 N N . THR A 1 90 ? 0.503 -5.577 5.404 1.00 93.19 90 THR A N 1
ATOM 721 C CA . THR A 1 90 ? -0.113 -6.817 5.897 1.00 93.19 90 THR A CA 1
ATOM 722 C C . THR A 1 90 ? -0.110 -7.893 4.816 1.00 93.19 90 THR A C 1
ATOM 724 O O . THR A 1 90 ? 0.404 -8.984 5.058 1.00 93.19 90 THR A O 1
ATOM 727 N N . LEU A 1 91 ? -0.594 -7.577 3.609 1.00 92.69 91 LEU A N 1
ATOM 728 C CA . LEU A 1 91 ? -0.567 -8.509 2.475 1.00 92.69 91 LEU A CA 1
ATOM 729 C C . LEU A 1 91 ? 0.863 -8.944 2.139 1.00 92.69 91 LEU A C 1
ATOM 731 O O . LEU A 1 91 ? 1.118 -10.126 1.914 1.00 92.69 91 LEU A O 1
ATOM 735 N N . LYS A 1 92 ? 1.814 -8.004 2.184 1.00 89.62 92 LYS A N 1
ATOM 736 C CA . LYS A 1 92 ? 3.232 -8.284 1.968 1.00 89.62 92 LYS A CA 1
ATOM 737 C C . LYS A 1 92 ? 3.782 -9.293 2.969 1.00 89.62 92 LYS A C 1
ATOM 739 O O . LYS A 1 92 ? 4.436 -10.255 2.577 1.00 89.62 92 LYS A O 1
ATOM 744 N N . ASN A 1 93 ? 3.531 -9.075 4.257 1.00 90.06 93 ASN A N 1
ATOM 745 C CA . ASN A 1 93 ? 4.006 -9.975 5.302 1.00 90.06 93 ASN A CA 1
ATOM 746 C C . ASN A 1 93 ? 3.378 -11.364 5.160 1.00 90.06 93 ASN A C 1
ATOM 748 O O . ASN A 1 93 ? 4.085 -12.357 5.289 1.00 90.06 93 ASN A O 1
ATOM 752 N N . MET A 1 94 ? 2.085 -11.443 4.832 1.00 89.25 94 MET A N 1
ATOM 753 C CA . MET A 1 94 ? 1.423 -12.722 4.562 1.00 89.25 94 MET A CA 1
ATOM 754 C C . MET A 1 94 ? 2.083 -13.466 3.396 1.00 89.25 94 MET A C 1
ATOM 756 O O . MET A 1 94 ? 2.410 -14.642 3.542 1.00 89.25 94 MET A O 1
ATOM 760 N N . TYR A 1 95 ? 2.359 -12.768 2.290 1.00 86.56 95 TYR A N 1
ATOM 761 C CA . TYR A 1 95 ? 3.055 -13.336 1.136 1.00 86.56 95 TYR A CA 1
ATOM 762 C C . TYR A 1 95 ? 4.456 -13.851 1.504 1.00 86.56 95 TYR A C 1
ATOM 764 O O . TYR A 1 95 ? 4.780 -15.006 1.241 1.00 86.56 95 TYR A O 1
ATOM 772 N N . VAL A 1 96 ? 5.273 -13.036 2.186 1.00 86.12 96 VAL A N 1
ATOM 773 C CA . VAL A 1 96 ? 6.638 -13.416 2.611 1.00 86.12 96 VAL A CA 1
ATOM 774 C C . VAL A 1 96 ? 6.642 -14.616 3.553 1.00 86.12 96 VAL A C 1
ATOM 776 O O . VAL A 1 96 ? 7.538 -15.452 3.482 1.00 86.12 96 VAL A O 1
ATOM 779 N N . MET A 1 97 ? 5.648 -14.714 4.433 1.00 85.25 97 MET A N 1
ATOM 780 C CA . MET A 1 97 ? 5.514 -15.833 5.364 1.00 85.25 97 MET A CA 1
ATOM 781 C C . MET A 1 97 ? 4.995 -17.118 4.696 1.00 85.25 97 MET A C 1
ATOM 783 O O . MET A 1 97 ? 4.816 -18.118 5.389 1.00 85.25 97 MET A O 1
ATOM 787 N N . GLY A 1 98 ? 4.724 -17.110 3.385 1.00 81.94 98 GLY A N 1
ATOM 788 C CA . GLY A 1 98 ? 4.131 -18.248 2.677 1.00 81.94 98 GLY A CA 1
ATOM 789 C C . GLY A 1 98 ? 2.700 -18.546 3.129 1.00 81.94 98 GLY A C 1
ATOM 790 O O . GLY A 1 98 ? 2.218 -19.670 2.988 1.00 81.94 98 GLY A O 1
ATOM 791 N N . LEU A 1 99 ? 2.020 -17.557 3.716 1.00 71.31 99 LEU A N 1
ATOM 792 C CA . LEU A 1 99 ? 0.648 -17.698 4.174 1.00 71.31 99 LEU A CA 1
ATOM 793 C C . LEU A 1 99 ? -0.281 -17.444 2.986 1.00 71.31 99 LEU A C 1
ATOM 795 O O . LEU A 1 99 ? -0.520 -16.295 2.625 1.00 71.31 99 LEU A O 1
ATOM 799 N N . TRP A 1 100 ? -0.841 -18.537 2.461 1.00 69.00 100 TRP A N 1
ATOM 800 C CA . TRP A 1 100 ? -1.917 -18.618 1.461 1.00 69.00 100 TRP A CA 1
ATOM 801 C C . TRP A 1 100 ? -1.490 -18.610 -0.017 1.00 69.00 100 TRP A C 1
ATOM 803 O O . TRP A 1 100 ? -1.119 -17.560 -0.539 1.00 69.00 100 TRP A O 1
ATOM 813 N N . PRO A 1 101 ? -1.674 -19.744 -0.735 1.00 73.69 101 PRO A N 1
ATOM 814 C CA . PRO A 1 101 ? -1.432 -19.846 -2.178 1.00 73.69 101 PRO A CA 1
ATOM 815 C C . PRO A 1 101 ? -2.170 -18.797 -3.018 1.00 73.69 101 PRO A C 1
ATOM 817 O O . PRO A 1 101 ? -1.633 -18.338 -4.012 1.00 73.69 101 PRO A O 1
ATOM 820 N N . VAL A 1 102 ? -3.350 -18.344 -2.580 1.00 74.12 102 VAL A N 1
ATOM 821 C CA . VAL A 1 102 ? -4.151 -17.317 -3.276 1.00 74.12 102 VAL A CA 1
ATOM 822 C C . VAL A 1 102 ? -3.391 -15.996 -3.460 1.00 74.12 102 VAL A C 1
ATOM 824 O O . VAL A 1 102 ? -3.637 -15.266 -4.417 1.00 74.12 102 VAL A O 1
ATOM 827 N N . LEU A 1 103 ? -2.442 -15.666 -2.573 1.00 82.81 103 LEU A N 1
ATOM 828 C CA . LEU A 1 103 ? -1.614 -14.470 -2.753 1.00 82.81 103 LEU A CA 1
ATOM 829 C C . LEU A 1 103 ? -0.669 -14.587 -3.952 1.00 82.81 103 LEU A C 1
ATOM 831 O O . LEU A 1 103 ? -0.310 -13.560 -4.523 1.00 82.81 103 LEU A O 1
ATOM 835 N N . GLU A 1 104 ? -0.307 -15.805 -4.356 1.00 84.12 104 GLU A N 1
ATOM 836 C CA . GLU A 1 104 ? 0.478 -16.062 -5.564 1.00 84.12 104 GLU A CA 1
ATOM 837 C C . GLU A 1 104 ? -0.306 -15.663 -6.819 1.00 84.12 104 GLU A C 1
ATOM 839 O O . GLU A 1 104 ? 0.246 -15.015 -7.710 1.00 84.12 104 GLU A O 1
ATOM 844 N N . ASP A 1 105 ? -1.610 -15.954 -6.839 1.00 84.94 105 ASP A N 1
ATOM 845 C CA . ASP A 1 105 ? -2.504 -15.664 -7.966 1.00 84.94 105 ASP A CA 1
ATOM 846 C C . ASP A 1 105 ? -2.725 -14.155 -8.153 1.00 84.94 105 ASP A C 1
ATOM 848 O O . ASP A 1 105 ? -2.868 -13.666 -9.275 1.00 84.94 105 ASP A O 1
ATOM 852 N N . ILE A 1 106 ? -2.696 -13.386 -7.059 1.00 87.19 106 ILE A N 1
ATOM 853 C CA . ILE A 1 106 ? -2.912 -11.931 -7.082 1.00 87.19 106 ILE A CA 1
ATOM 854 C C . ILE A 1 106 ? -1.629 -11.109 -6.898 1.00 87.19 106 ILE A C 1
ATOM 856 O O . ILE A 1 106 ? -1.700 -9.879 -6.848 1.00 87.19 106 ILE A O 1
ATOM 860 N N . LYS A 1 107 ? -0.442 -11.733 -6.834 1.00 87.56 107 LYS A N 1
ATOM 861 C CA . LYS A 1 107 ? 0.838 -11.042 -6.556 1.00 87.56 107 LYS A CA 1
ATOM 862 C C . LYS A 1 107 ? 1.150 -9.909 -7.538 1.00 87.56 107 LYS A C 1
ATOM 864 O O . LYS A 1 107 ? 1.773 -8.916 -7.167 1.00 87.56 107 LYS A O 1
ATOM 869 N N . GLY A 1 108 ? 0.705 -10.046 -8.791 1.00 88.56 108 GLY A N 1
ATOM 870 C CA . GLY A 1 108 ? 0.852 -9.025 -9.835 1.00 88.56 108 GLY A CA 1
ATOM 871 C C . GLY A 1 108 ? -0.102 -7.835 -9.678 1.00 88.56 108 GLY A C 1
ATOM 872 O O . GLY A 1 108 ? 0.131 -6.781 -10.266 1.00 88.56 108 GLY A O 1
ATOM 873 N N . LEU A 1 109 ? -1.162 -7.987 -8.881 1.00 90.50 109 LEU A N 1
ATOM 874 C CA . LEU A 1 109 ? -2.159 -6.950 -8.608 1.00 90.50 109 LEU A CA 1
ATOM 875 C C . LEU A 1 109 ? -1.812 -6.118 -7.370 1.00 90.50 109 LEU A C 1
ATOM 877 O O . LEU A 1 109 ? -2.258 -4.971 -7.277 1.00 90.50 109 LEU A O 1
ATOM 881 N N . LEU A 1 110 ? -1.011 -6.677 -6.454 1.00 92.19 110 LEU A N 1
ATOM 882 C CA . LEU A 1 110 ? -0.625 -6.036 -5.200 1.00 92.19 110 LEU A CA 1
ATOM 883 C C . LEU A 1 110 ? -0.037 -4.642 -5.428 1.00 92.19 110 LEU A C 1
ATOM 885 O O . LEU A 1 110 ? 0.716 -4.384 -6.368 1.00 92.19 110 LEU A O 1
ATOM 889 N N . HIS A 1 111 ? -0.376 -3.732 -4.527 1.00 94.38 111 HIS A N 1
ATOM 890 C CA . HIS A 1 111 ? 0.200 -2.398 -4.512 1.00 94.38 111 HIS A CA 1
ATOM 891 C C . HIS A 1 111 ? 1.535 -2.398 -3.774 1.00 94.38 111 HIS A C 1
ATOM 893 O O . HIS A 1 111 ? 1.705 -3.094 -2.772 1.00 94.38 111 HIS A O 1
ATOM 899 N N . VAL A 1 112 ? 2.460 -1.557 -4.234 1.00 92.88 112 VAL A N 1
ATOM 900 C CA . VAL A 1 112 ? 3.704 -1.299 -3.506 1.00 92.88 112 VAL A CA 1
ATOM 901 C C . VAL A 1 112 ? 3.377 -0.580 -2.197 1.00 92.88 112 VAL A C 1
ATOM 903 O O . VAL A 1 112 ? 2.532 0.313 -2.140 1.00 92.88 112 VAL A O 1
ATOM 906 N N . THR A 1 113 ? 4.027 -0.959 -1.112 1.00 93.50 113 THR A N 1
ATOM 907 C CA . THR A 1 113 ? 3.909 -0.303 0.187 1.00 93.50 113 THR A CA 1
ATOM 908 C C . THR A 1 113 ? 4.646 1.028 0.139 1.00 93.50 113 THR A C 1
ATOM 910 O O . THR A 1 113 ? 5.873 1.064 0.134 1.00 93.50 113 THR A O 1
ATOM 913 N N . ILE A 1 114 ? 3.919 2.145 0.117 1.00 89.25 114 ILE A N 1
ATOM 914 C CA . ILE A 1 114 ? 4.562 3.461 0.037 1.00 89.25 114 ILE A CA 1
ATOM 915 C C . ILE A 1 114 ? 5.059 3.887 1.423 1.00 89.25 114 ILE A C 1
ATOM 917 O O . ILE A 1 114 ? 4.283 3.985 2.378 1.00 89.25 114 ILE A O 1
ATOM 921 N N . ASP A 1 115 ? 6.357 4.163 1.527 1.00 87.12 115 ASP A N 1
ATOM 922 C CA . ASP A 1 115 ? 7.011 4.770 2.683 1.00 87.12 115 ASP A CA 1
ATOM 923 C C . ASP A 1 115 ? 8.075 5.793 2.250 1.00 87.12 115 ASP A C 1
ATOM 925 O O . ASP A 1 115 ? 8.225 6.091 1.067 1.00 87.12 115 ASP A O 1
ATOM 929 N N . SER A 1 116 ? 8.820 6.363 3.200 1.00 84.06 116 SER A N 1
ATOM 930 C CA . SER A 1 116 ? 9.836 7.372 2.887 1.00 84.06 116 SER A CA 1
ATOM 931 C C . SER A 1 116 ? 10.968 6.842 2.006 1.00 84.06 116 SER A C 1
ATOM 933 O O . SER A 1 116 ? 11.515 7.610 1.221 1.00 84.06 116 SER A O 1
ATOM 935 N N . TYR A 1 117 ? 11.324 5.560 2.103 1.00 85.56 117 TYR A N 1
ATOM 936 C CA . TYR A 1 117 ? 12.377 4.962 1.284 1.00 85.56 117 TYR A CA 1
ATOM 937 C C . TYR A 1 117 ? 11.867 4.704 -0.126 1.00 85.56 117 TYR A C 1
ATOM 939 O O . TYR A 1 117 ? 12.555 5.049 -1.078 1.00 85.56 117 TYR A O 1
ATOM 947 N N . ILE A 1 118 ? 10.648 4.187 -0.274 1.00 87.44 118 ILE A N 1
ATOM 948 C CA . ILE A 1 118 ? 10.027 4.002 -1.589 1.00 87.44 118 ILE A CA 1
ATOM 949 C C . ILE A 1 118 ? 9.802 5.340 -2.291 1.00 87.44 118 ILE A C 1
ATOM 951 O O . ILE A 1 118 ? 10.109 5.448 -3.475 1.00 87.44 118 ILE A O 1
ATOM 955 N N . LEU A 1 119 ? 9.354 6.380 -1.578 1.00 81.75 119 LEU A N 1
ATOM 956 C CA . LEU A 1 119 ? 9.255 7.725 -2.157 1.00 81.75 119 LEU A CA 1
ATOM 957 C C . LEU A 1 119 ? 10.618 8.218 -2.658 1.00 81.75 119 LEU A C 1
ATOM 959 O O . LEU A 1 119 ? 10.729 8.667 -3.795 1.00 81.75 119 LEU A O 1
ATOM 963 N N . LYS A 1 120 ? 11.670 8.079 -1.843 1.00 78.31 120 LYS A N 1
ATOM 964 C CA . LYS A 1 120 ? 13.039 8.461 -2.220 1.00 78.31 120 LYS A CA 1
ATOM 965 C C . LYS A 1 120 ? 13.619 7.621 -3.358 1.00 78.31 120 LYS A C 1
ATOM 967 O O . LYS A 1 120 ? 14.424 8.143 -4.125 1.00 78.31 120 LYS A O 1
ATOM 972 N N . ALA A 1 121 ? 13.246 6.346 -3.438 1.00 82.31 121 ALA A N 1
ATOM 973 C CA . ALA A 1 121 ? 13.662 5.438 -4.496 1.00 82.31 121 ALA A CA 1
ATOM 974 C C . ALA A 1 121 ? 12.984 5.795 -5.820 1.00 82.31 121 ALA A C 1
ATOM 976 O O . ALA A 1 121 ? 13.647 5.827 -6.847 1.00 82.31 121 ALA A O 1
ATOM 977 N N . ALA A 1 122 ? 11.686 6.107 -5.784 1.00 79.56 122 ALA A N 1
ATOM 978 C CA . ALA A 1 122 ? 10.904 6.499 -6.951 1.00 79.56 122 ALA A CA 1
ATOM 979 C C . ALA A 1 122 ? 11.273 7.898 -7.479 1.00 79.56 122 ALA A C 1
ATOM 981 O O . ALA A 1 122 ? 11.116 8.159 -8.673 1.00 79.56 122 ALA A O 1
ATOM 982 N N . ALA A 1 123 ? 11.756 8.796 -6.614 1.00 72.94 123 ALA A N 1
ATOM 983 C CA . ALA A 1 123 ? 12.088 10.174 -6.960 1.00 72.94 123 ALA A CA 1
ATOM 984 C C . ALA A 1 123 ? 13.230 10.265 -7.988 1.00 72.94 123 ALA A C 1
ATOM 986 O O . ALA A 1 123 ? 14.394 9.980 -7.704 1.00 72.94 123 ALA A O 1
ATOM 987 N N . LYS A 1 124 ? 12.891 10.765 -9.179 1.00 59.84 124 LYS A N 1
ATOM 988 C CA . LYS A 1 124 ? 13.746 10.836 -10.373 1.00 59.84 124 LYS A CA 1
ATOM 989 C C . LYS A 1 124 ? 15.094 11.562 -10.206 1.00 59.84 124 LYS A C 1
ATOM 991 O O . LYS A 1 124 ? 15.994 11.351 -11.013 1.00 59.84 124 LYS A O 1
ATOM 996 N N . GLN A 1 125 ? 15.226 12.472 -9.243 1.00 52.69 125 GLN A N 1
ATOM 997 C CA . GLN A 1 125 ? 16.333 13.442 -9.232 1.00 52.69 125 GLN A CA 1
ATOM 998 C C . GLN A 1 125 ? 17.340 13.283 -8.093 1.00 52.69 125 GLN A C 1
ATOM 1000 O O . GLN A 1 125 ? 18.388 13.918 -8.146 1.00 52.69 125 GLN A O 1
ATOM 1005 N N . HIS A 1 126 ? 17.065 12.469 -7.072 1.00 46.25 126 HIS A N 1
ATOM 1006 C CA . HIS A 1 126 ? 17.826 12.588 -5.826 1.00 46.25 126 HIS A CA 1
ATOM 1007 C C . HIS A 1 126 ? 18.878 11.509 -5.582 1.00 46.25 126 HIS A C 1
ATOM 1009 O O . HIS A 1 126 ? 19.806 11.770 -4.816 1.00 46.25 126 HIS A O 1
ATOM 1015 N N . ASN A 1 127 ? 18.781 10.328 -6.196 1.00 55.12 127 ASN A N 1
ATOM 1016 C CA . ASN A 1 127 ? 19.624 9.192 -5.829 1.00 55.12 127 ASN A CA 1
ATOM 1017 C C . ASN A 1 127 ? 19.934 8.332 -7.060 1.00 55.12 127 ASN A C 1
ATOM 1019 O O . ASN A 1 127 ? 19.046 8.133 -7.880 1.00 55.12 127 ASN A O 1
ATOM 1023 N N . ASN A 1 128 ? 21.154 7.790 -7.161 1.00 67.50 128 ASN A N 1
ATOM 1024 C CA . ASN A 1 128 ? 21.585 6.781 -8.148 1.00 67.50 128 ASN A CA 1
ATOM 1025 C C . ASN A 1 128 ? 20.827 5.438 -7.985 1.00 67.50 128 ASN A C 1
ATOM 1027 O O . ASN A 1 128 ? 21.429 4.367 -7.973 1.00 67.50 128 ASN A O 1
ATOM 1031 N N . ASN A 1 129 ? 19.517 5.490 -7.754 1.00 75.88 129 ASN A N 1
ATOM 1032 C CA . ASN A 1 129 ? 18.653 4.342 -7.599 1.00 75.88 129 ASN A CA 1
ATOM 1033 C C . ASN A 1 129 ? 18.159 3.933 -8.987 1.00 75.88 129 ASN A C 1
ATOM 1035 O O . ASN A 1 129 ? 17.420 4.670 -9.635 1.00 75.88 129 ASN A O 1
ATOM 1039 N N . GLU A 1 130 ? 18.574 2.754 -9.440 1.00 79.25 130 GLU A N 1
ATOM 1040 C CA . GLU A 1 130 ? 18.198 2.199 -10.746 1.00 79.25 130 GLU A CA 1
ATOM 1041 C C . GLU A 1 130 ? 16.683 1.960 -10.899 1.00 79.25 130 GLU A C 1
ATOM 1043 O O . GLU A 1 130 ? 16.193 1.841 -12.017 1.00 79.25 130 GLU A O 1
ATOM 1048 N N . TYR A 1 131 ? 15.927 1.945 -9.793 1.00 82.19 131 TYR A N 1
ATOM 1049 C CA . TYR A 1 131 ? 14.466 1.811 -9.785 1.00 82.19 131 TYR A CA 1
ATOM 1050 C C . TYR A 1 131 ? 13.731 3.161 -9.816 1.00 82.19 131 TYR A C 1
ATOM 1052 O O . TYR A 1 131 ? 12.505 3.185 -9.720 1.00 82.19 131 TYR A O 1
ATOM 1060 N N . ALA A 1 132 ? 14.437 4.288 -9.941 1.00 78.38 132 ALA A N 1
ATOM 1061 C CA . ALA A 1 132 ? 13.807 5.602 -10.016 1.00 78.38 132 ALA A CA 1
ATOM 1062 C C . ALA A 1 132 ? 12.865 5.729 -11.222 1.00 78.38 132 ALA A C 1
ATOM 1064 O O . ALA A 1 132 ? 13.150 5.261 -12.326 1.00 78.38 132 ALA A O 1
ATOM 1065 N N . LEU A 1 133 ? 11.725 6.397 -11.024 1.00 73.81 133 LEU A N 1
ATOM 1066 C CA . LEU A 1 133 ? 10.718 6.540 -12.071 1.00 73.81 133 LEU A CA 1
ATOM 1067 C C . LEU A 1 133 ? 11.199 7.552 -13.119 1.00 73.81 133 LEU A C 1
ATOM 1069 O O . LEU A 1 133 ? 11.479 8.716 -12.819 1.00 73.81 133 LEU A O 1
ATOM 1073 N N . HIS A 1 134 ? 11.303 7.118 -14.376 1.00 64.69 134 HIS A N 1
ATOM 1074 C CA . HIS A 1 134 ? 11.722 7.994 -15.468 1.00 64.69 134 HIS A CA 1
ATOM 1075 C C . HIS A 1 134 ? 10.636 9.040 -15.816 1.00 64.69 134 HIS A C 1
ATOM 1077 O O . HIS A 1 134 ? 9.456 8.843 -15.539 1.00 64.69 134 HIS A O 1
ATOM 1083 N N . LYS A 1 135 ? 11.007 10.153 -16.484 1.00 56.22 135 LYS A N 1
ATOM 1084 C CA . LYS A 1 135 ? 10.057 11.251 -16.838 1.00 56.22 135 LYS A CA 1
ATOM 1085 C C . LYS A 1 135 ? 8.936 10.735 -17.741 1.00 56.22 135 LYS A C 1
ATOM 1087 O O . LYS A 1 135 ? 7.817 11.202 -17.634 1.00 56.22 135 LYS A O 1
ATOM 1092 N N . SER A 1 136 ? 9.252 9.761 -18.594 1.00 49.66 136 SER A N 1
ATOM 1093 C CA . SER A 1 136 ? 8.303 9.116 -19.505 1.00 49.66 136 SER A CA 1
ATOM 1094 C C . SER A 1 136 ? 7.306 8.182 -18.808 1.00 49.66 136 SER A C 1
ATOM 1096 O O . SER A 1 136 ? 6.393 7.687 -19.459 1.00 49.66 136 SER A O 1
ATOM 1098 N N . ILE A 1 137 ? 7.497 7.907 -17.513 1.00 50.38 137 ILE A N 1
ATOM 1099 C CA . ILE A 1 137 ? 6.722 6.930 -16.735 1.00 50.38 137 ILE A CA 1
ATOM 1100 C C . ILE A 1 137 ? 6.022 7.588 -15.531 1.00 50.38 137 ILE A C 1
ATOM 1102 O O . ILE A 1 137 ? 5.116 6.997 -14.938 1.00 50.38 137 ILE A O 1
ATOM 1106 N N . ALA A 1 138 ? 6.391 8.831 -15.197 1.00 50.28 138 ALA A N 1
ATOM 1107 C CA . ALA A 1 138 ? 5.643 9.665 -14.265 1.00 50.28 138 ALA A CA 1
ATOM 1108 C C . ALA A 1 138 ? 4.167 9.765 -14.711 1.00 50.28 138 ALA A C 1
ATOM 1110 O O . ALA A 1 138 ? 3.887 9.622 -15.904 1.00 50.28 138 ALA A O 1
ATOM 1111 N N . PRO A 1 139 ? 3.212 9.962 -13.785 1.00 40.16 139 PRO A N 1
ATOM 1112 C CA . PRO A 1 139 ? 1.793 10.002 -14.115 1.00 40.16 139 PRO A CA 1
ATOM 1113 C C . PRO A 1 139 ? 1.531 11.084 -15.169 1.00 40.16 139 PRO A C 1
ATOM 1115 O O . PRO A 1 139 ? 1.520 12.271 -14.865 1.00 40.16 139 PRO A O 1
ATOM 1118 N N . ILE A 1 140 ? 1.352 10.651 -16.416 1.00 35.12 140 ILE A N 1
ATOM 1119 C CA . ILE A 1 140 ? 0.823 11.478 -17.492 1.00 35.12 140 ILE A CA 1
ATOM 1120 C C . ILE A 1 140 ? -0.638 11.730 -17.128 1.00 35.12 140 ILE A C 1
ATOM 1122 O O . ILE A 1 140 ? -1.412 10.774 -17.054 1.00 35.12 140 ILE A O 1
ATOM 1126 N N . ASP A 1 141 ? -1.001 12.986 -16.900 1.00 36.53 141 ASP A N 1
ATOM 1127 C CA . ASP A 1 141 ? -2.365 13.438 -17.132 1.00 36.53 141 ASP A CA 1
ATOM 1128 C C . ASP A 1 141 ? -2.326 14.609 -18.114 1.00 36.53 141 ASP A C 1
ATOM 1130 O O . ASP A 1 141 ? -1.341 15.342 -18.207 1.00 36.53 141 ASP A O 1
ATOM 1134 N N . HIS A 1 142 ? -3.379 14.683 -18.909 1.00 38.50 142 HIS A N 1
ATOM 1135 C CA . HIS A 1 142 ? -3.539 15.526 -20.074 1.00 38.50 142 HIS A CA 1
ATOM 1136 C C . HIS A 1 142 ? -3.388 17.023 -19.748 1.00 38.50 142 HIS A C 1
ATOM 1138 O O . HIS A 1 142 ? -3.872 17.504 -18.728 1.00 38.50 142 HIS A O 1
ATOM 1144 N N . ASN A 1 143 ? -2.775 17.747 -20.690 1.00 36.31 143 ASN A N 1
ATOM 1145 C CA . ASN A 1 143 ? -2.665 19.210 -20.779 1.00 36.31 143 ASN A CA 1
ATOM 1146 C C . ASN A 1 143 ? -1.773 19.955 -19.780 1.00 36.31 143 ASN A C 1
ATOM 1148 O O . ASN A 1 143 ? -1.839 21.182 -19.758 1.00 36.31 143 ASN A O 1
ATOM 1152 N N . ASP A 1 144 ? -0.901 19.286 -19.028 1.00 38.81 144 ASP A N 1
ATOM 1153 C CA . ASP A 1 144 ? 0.037 20.017 -18.175 1.00 38.81 144 ASP A CA 1
ATOM 1154 C C . ASP A 1 144 ? 1.452 19.438 -18.262 1.00 38.81 144 ASP A C 1
ATOM 1156 O O . ASP A 1 144 ? 1.839 18.531 -17.517 1.00 38.81 144 ASP A O 1
ATOM 1160 N N . ASP A 1 145 ? 2.243 19.983 -19.193 1.00 37.34 145 ASP A N 1
ATOM 1161 C CA . ASP A 1 145 ? 3.689 19.742 -19.294 1.00 37.34 145 ASP A CA 1
ATOM 1162 C C . ASP A 1 145 ? 4.426 20.093 -17.984 1.00 37.34 145 ASP A C 1
ATOM 1164 O O . ASP A 1 145 ? 5.571 19.675 -17.787 1.00 37.34 145 ASP A O 1
ATOM 1168 N N . ASP A 1 146 ? 3.764 20.795 -17.054 1.00 37.69 146 ASP A N 1
ATOM 1169 C CA . ASP A 1 146 ? 4.293 21.119 -15.737 1.00 37.69 146 ASP A CA 1
ATOM 1170 C C . ASP A 1 146 ? 4.055 20.023 -14.677 1.00 37.69 146 ASP A C 1
ATOM 1172 O O . ASP A 1 146 ? 4.772 19.941 -13.678 1.00 37.69 146 ASP A O 1
ATOM 1176 N N . TYR A 1 147 ? 3.120 19.084 -14.867 1.00 39.03 147 TYR A N 1
ATOM 1177 C CA . TYR A 1 147 ? 2.813 18.122 -13.797 1.00 39.03 147 TYR A CA 1
ATOM 1178 C C . TYR A 1 147 ? 3.831 16.978 -13.689 1.00 39.03 147 TYR A C 1
ATOM 1180 O O . TYR A 1 147 ? 4.068 16.441 -12.605 1.00 39.03 147 TYR A O 1
ATOM 1188 N N . ALA A 1 148 ? 4.519 16.636 -14.782 1.00 37.19 148 ALA A N 1
ATOM 1189 C CA . ALA A 1 148 ? 5.688 15.756 -14.729 1.00 37.19 148 ALA A CA 1
ATOM 1190 C C . ALA A 1 148 ? 6.895 16.435 -14.038 1.00 37.19 148 ALA A C 1
ATOM 1192 O O . ALA A 1 148 ? 7.771 15.731 -13.525 1.00 37.19 148 ALA A O 1
ATOM 1193 N N . SER A 1 149 ? 6.934 17.778 -13.978 1.00 39.72 149 SER A N 1
ATOM 1194 C CA . SER A 1 149 ? 7.824 18.553 -13.095 1.00 39.72 149 SER A CA 1
ATOM 1195 C C . SER A 1 149 ? 7.295 18.727 -11.669 1.00 39.72 149 SER A C 1
ATOM 1197 O O . SER A 1 149 ? 8.123 18.928 -10.783 1.00 39.72 149 SER A O 1
ATOM 1199 N N . GLN A 1 150 ? 5.984 18.600 -11.429 1.00 37.50 150 GLN A N 1
ATOM 1200 C CA . GLN A 1 150 ? 5.342 18.662 -10.101 1.00 37.50 150 GLN A CA 1
ATOM 1201 C C . GLN A 1 150 ? 5.090 17.289 -9.449 1.00 37.50 150 GLN A C 1
ATOM 1203 O O . GLN A 1 150 ? 4.748 17.220 -8.270 1.00 37.50 150 GLN A O 1
ATOM 1208 N N . CYS A 1 151 ? 5.301 16.168 -10.151 1.00 40.25 151 CYS A N 1
ATOM 1209 C CA . CYS A 1 151 ? 5.397 14.828 -9.554 1.00 40.25 151 CYS A CA 1
ATOM 1210 C C . CYS A 1 151 ? 6.724 14.675 -8.796 1.00 40.25 151 CYS A C 1
ATOM 1212 O O . CYS A 1 151 ? 7.516 13.758 -9.010 1.00 40.25 151 CYS A O 1
ATOM 1214 N N . THR A 1 152 ? 6.971 15.608 -7.891 1.00 43.62 152 THR A N 1
ATOM 1215 C CA . THR A 1 152 ? 8.090 15.671 -6.969 1.00 43.62 152 THR A CA 1
ATOM 1216 C C . THR A 1 152 ? 7.663 14.981 -5.686 1.00 43.62 152 THR A C 1
ATOM 1218 O O . THR A 1 152 ? 7.566 15.570 -4.611 1.00 43.62 152 THR A O 1
ATOM 1221 N N . TYR A 1 153 ? 7.374 13.680 -5.795 1.00 49.62 153 TYR A N 1
ATOM 1222 C CA . TYR A 1 153 ? 7.266 12.834 -4.615 1.00 49.62 153 TYR A CA 1
ATOM 1223 C C . TYR A 1 153 ? 8.616 12.899 -3.904 1.00 49.62 153 TYR A C 1
ATOM 1225 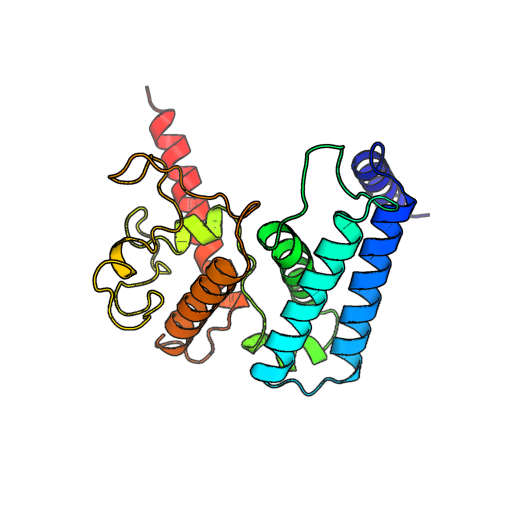O O . TYR A 1 153 ? 9.576 12.266 -4.331 1.00 49.62 153 TYR A O 1
ATOM 1233 N N . TYR A 1 154 ? 8.670 13.702 -2.841 1.00 45.31 154 TYR A N 1
ATOM 1234 C CA . TYR A 1 154 ? 9.871 14.080 -2.106 1.00 45.31 154 TYR A CA 1
ATOM 1235 C C . TYR A 1 154 ? 10.726 15.181 -2.759 1.00 45.31 154 TYR A C 1
ATOM 1237 O O . TYR A 1 154 ? 11.666 14.922 -3.508 1.00 45.31 154 TYR A O 1
ATOM 1245 N N . HIS A 1 155 ? 10.489 16.426 -2.345 1.00 47.72 155 HIS A N 1
ATOM 1246 C CA . HIS A 1 155 ? 11.586 17.372 -2.161 1.00 47.72 155 HIS A CA 1
ATOM 1247 C C . HIS A 1 155 ? 12.021 17.322 -0.687 1.00 47.72 155 HIS A C 1
ATOM 1249 O O . HIS A 1 155 ? 11.212 17.540 0.214 1.00 47.72 155 HIS A O 1
ATOM 1255 N N . GLU A 1 156 ? 13.303 17.041 -0.422 1.00 37.34 156 GLU A N 1
ATOM 1256 C CA . GLU A 1 156 ? 13.888 17.244 0.922 1.00 37.34 156 GLU A CA 1
ATOM 1257 C C . GLU A 1 156 ? 13.827 18.727 1.342 1.00 37.34 156 GLU A C 1
ATOM 1259 O O . GLU A 1 156 ? 13.846 19.032 2.532 1.00 37.34 156 GLU A O 1
ATOM 1264 N N . ASN A 1 157 ? 13.683 19.628 0.364 1.00 42.12 157 ASN A N 1
ATOM 1265 C CA . ASN A 1 157 ? 13.526 21.068 0.530 1.00 42.12 157 ASN A CA 1
ATOM 1266 C C . ASN A 1 157 ? 12.140 21.525 0.051 1.00 42.12 157 ASN A C 1
ATOM 1268 O O . ASN A 1 157 ? 11.366 20.741 -0.480 1.00 42.12 157 ASN A O 1
ATOM 1272 N N . LYS A 1 158 ? 11.785 22.790 0.267 1.00 43.56 158 LYS A N 1
ATOM 1273 C CA . LYS A 1 158 ? 10.577 23.355 -0.344 1.00 43.56 158 LYS A CA 1
ATOM 1274 C C . LYS A 1 158 ? 10.667 23.241 -1.878 1.00 43.56 158 LYS A C 1
ATOM 1276 O O . LYS A 1 158 ? 11.777 23.302 -2.411 1.00 43.56 158 LYS A O 1
ATOM 1281 N N . ASP A 1 159 ? 9.542 23.060 -2.568 1.00 51.12 159 ASP A N 1
ATOM 1282 C CA . ASP A 1 159 ? 9.506 23.234 -4.024 1.00 51.12 159 ASP A CA 1
ATOM 1283 C C . ASP A 1 159 ? 9.905 24.677 -4.404 1.00 51.12 159 ASP A C 1
ATOM 1285 O O . ASP A 1 159 ? 10.178 25.523 -3.542 1.00 51.12 159 ASP A O 1
ATOM 1289 N N . LYS A 1 160 ? 9.973 24.962 -5.706 1.00 44.31 160 LYS A N 1
ATOM 1290 C CA . LYS A 1 160 ? 10.376 26.278 -6.233 1.00 44.31 160 LYS A CA 1
ATOM 1291 C C . LYS A 1 160 ? 9.482 27.424 -5.727 1.00 44.31 160 LYS A C 1
ATOM 1293 O O . LYS A 1 160 ? 9.940 28.562 -5.698 1.00 44.31 160 LYS A O 1
ATOM 1298 N N . ASP A 1 161 ? 8.278 27.096 -5.262 1.00 51.03 161 ASP A N 1
ATOM 1299 C CA . ASP A 1 161 ? 7.244 28.012 -4.782 1.00 51.03 161 ASP A CA 1
ATOM 1300 C C . ASP A 1 161 ? 7.132 28.034 -3.247 1.00 51.03 161 ASP A C 1
ATOM 1302 O O . ASP A 1 161 ? 6.289 28.722 -2.671 1.00 51.03 161 ASP A O 1
ATOM 1306 N N . GLY A 1 162 ? 8.008 27.315 -2.542 1.00 46.75 162 GLY A N 1
ATOM 1307 C CA . GLY A 1 162 ? 8.048 27.319 -1.086 1.00 46.75 162 GLY A CA 1
ATOM 1308 C C . GLY A 1 162 ? 7.165 26.263 -0.402 1.00 46.75 162 GLY A C 1
ATOM 1309 O O . GLY A 1 162 ? 7.149 26.220 0.838 1.00 46.75 162 GLY A O 1
ATOM 1310 N N . ASN A 1 163 ? 6.475 25.391 -1.145 1.00 49.09 163 ASN A N 1
ATOM 1311 C CA . ASN A 1 163 ? 5.615 24.351 -0.581 1.00 49.09 163 ASN A CA 1
ATOM 1312 C C . ASN A 1 163 ? 6.437 23.165 -0.073 1.00 49.09 163 ASN A C 1
ATOM 1314 O O . ASN A 1 163 ? 7.389 22.697 -0.697 1.00 49.09 163 ASN A O 1
ATOM 1318 N N . LYS A 1 164 ? 6.066 22.653 1.103 1.00 49.47 164 LYS A N 1
ATOM 1319 C CA . LYS A 1 164 ? 6.699 21.466 1.689 1.00 49.47 164 LYS A CA 1
ATOM 1320 C C . LYS A 1 164 ? 6.204 20.211 0.971 1.00 49.47 164 LYS A C 1
ATOM 1322 O O . LYS A 1 164 ? 4.999 20.029 0.830 1.00 49.47 164 LYS A O 1
ATOM 1327 N N . SER A 1 165 ? 7.122 19.305 0.631 1.00 58.81 165 SER A N 1
ATOM 1328 C CA . SER A 1 165 ? 6.770 17.955 0.185 1.00 58.81 165 SER A CA 1
ATOM 1329 C C . SER A 1 165 ? 5.843 17.273 1.195 1.00 58.81 165 SER A C 1
ATOM 1331 O O . SER A 1 165 ? 6.135 17.231 2.394 1.00 58.81 165 SER A O 1
ATOM 1333 N N . CYS A 1 166 ? 4.744 16.692 0.713 1.00 64.38 166 CYS A N 1
ATOM 1334 C CA . CYS A 1 166 ? 3.837 15.925 1.558 1.00 64.38 166 CYS A CA 1
ATOM 1335 C C . CYS A 1 166 ? 4.502 14.591 1.959 1.00 64.38 166 CYS A C 1
ATOM 1337 O O . CYS A 1 166 ? 4.952 13.848 1.081 1.00 64.38 166 CYS A O 1
ATOM 1339 N N . PRO A 1 167 ? 4.618 14.261 3.260 1.00 75.06 167 PRO A N 1
ATOM 1340 C CA . PRO A 1 167 ? 5.124 12.957 3.675 1.00 75.06 167 PRO A CA 1
ATOM 1341 C C . PRO A 1 167 ? 4.137 11.852 3.278 1.00 75.06 167 PRO A C 1
ATOM 1343 O O . PRO A 1 167 ? 2.927 12.074 3.278 1.00 75.06 167 PRO A O 1
ATOM 1346 N N . TRP A 1 168 ? 4.632 10.631 3.028 1.00 83.94 168 TRP A N 1
ATOM 1347 C CA . TRP A 1 168 ? 3.777 9.480 2.682 1.00 83.94 168 TRP A CA 1
ATOM 1348 C C . TRP A 1 168 ? 2.627 9.286 3.677 1.00 83.94 168 TRP A C 1
ATOM 1350 O O . TRP A 1 168 ? 1.534 8.919 3.275 1.00 83.94 168 TRP A O 1
ATOM 1360 N N . SER A 1 169 ? 2.843 9.576 4.964 1.00 82.62 169 SER A N 1
ATOM 1361 C CA . SER A 1 169 ? 1.850 9.420 6.032 1.00 82.62 169 SER A CA 1
ATOM 1362 C C . SER A 1 169 ? 0.736 10.467 6.014 1.00 82.62 169 SER A C 1
ATOM 1364 O O . SER A 1 169 ? -0.196 10.356 6.803 1.00 82.62 169 SER A O 1
ATOM 1366 N N . LYS A 1 170 ? 0.810 11.477 5.143 1.00 82.31 170 LYS A N 1
ATOM 1367 C CA . LYS A 1 170 ? -0.244 12.477 4.903 1.00 82.31 170 LYS A CA 1
ATOM 1368 C C . LYS A 1 170 ? -0.722 12.480 3.446 1.00 82.31 170 LYS A C 1
ATOM 1370 O O . LYS A 1 170 ? -1.463 13.371 3.043 1.00 82.31 170 LYS A O 1
ATOM 1375 N N . MET A 1 171 ? -0.292 11.497 2.655 1.00 82.88 171 MET A N 1
ATOM 1376 C CA . MET A 1 171 ? -0.643 11.376 1.245 1.00 82.88 171 MET A CA 1
ATOM 1377 C C . MET A 1 171 ? -2.153 11.168 1.073 1.00 82.88 171 MET A C 1
ATOM 1379 O O . MET A 1 171 ? -2.761 10.362 1.783 1.00 82.88 171 MET A O 1
ATOM 1383 N N . ASN A 1 172 ? -2.747 11.889 0.120 1.00 85.75 172 ASN A N 1
ATOM 1384 C CA . ASN A 1 172 ? -4.142 11.702 -0.268 1.00 85.75 172 ASN A CA 1
ATOM 1385 C C . ASN A 1 172 ? -4.285 10.555 -1.290 1.00 85.75 172 ASN A C 1
ATOM 1387 O O . ASN A 1 172 ? -3.314 10.097 -1.894 1.00 85.75 172 ASN A O 1
ATOM 1391 N N . LYS A 1 173 ? -5.524 10.110 -1.502 1.00 87.69 173 LYS A N 1
ATOM 1392 C CA . LYS A 1 173 ? -5.875 9.013 -2.414 1.00 87.69 173 LYS A CA 1
ATOM 1393 C C . LYS A 1 173 ? -5.440 9.253 -3.862 1.00 87.69 173 LYS A C 1
ATOM 1395 O O . LYS A 1 173 ? -4.900 8.352 -4.498 1.00 87.69 173 LYS A O 1
ATOM 1400 N N . LYS A 1 174 ? -5.649 10.466 -4.383 1.00 84.00 174 LYS A N 1
ATOM 1401 C CA . LYS A 1 174 ? -5.342 10.823 -5.777 1.00 84.00 174 LYS A CA 1
ATOM 1402 C C . LYS A 1 174 ? -3.846 10.690 -6.061 1.00 84.00 174 LYS A C 1
ATOM 1404 O O . LYS A 1 174 ? -3.458 10.070 -7.050 1.00 84.00 174 LYS A O 1
ATOM 1409 N N . ASP A 1 175 ? -3.021 11.213 -5.164 1.00 81.56 175 ASP A N 1
ATOM 1410 C CA . ASP A 1 175 ? -1.565 11.143 -5.269 1.00 81.56 175 ASP A CA 1
ATOM 1411 C C . ASP A 1 175 ? -1.068 9.703 -5.105 1.00 81.56 175 ASP A C 1
ATOM 1413 O O . ASP A 1 175 ? -0.294 9.204 -5.923 1.00 81.56 175 ASP A O 1
ATOM 1417 N N . TYR A 1 176 ? -1.606 8.972 -4.128 1.00 87.81 176 TYR A N 1
ATOM 1418 C CA . TYR A 1 176 ? -1.305 7.550 -3.972 1.00 87.81 176 TYR A CA 1
ATOM 1419 C C . TYR A 1 176 ? -1.568 6.750 -5.257 1.00 87.81 176 TYR A C 1
ATOM 1421 O O . TYR A 1 176 ? -0.679 6.042 -5.733 1.00 87.81 176 TYR A O 1
ATOM 1429 N N . MET A 1 177 ? -2.757 6.886 -5.854 1.00 86.12 177 MET A N 1
ATOM 1430 C CA . MET A 1 177 ? -3.130 6.130 -7.056 1.00 86.12 177 MET A CA 1
ATOM 1431 C C . MET A 1 177 ? -2.258 6.492 -8.257 1.00 86.12 177 MET A C 1
ATOM 1433 O O . MET A 1 177 ? -1.861 5.616 -9.028 1.00 86.12 177 MET A O 1
ATOM 1437 N N . ARG A 1 178 ? -1.898 7.770 -8.394 1.00 81.31 178 ARG A N 1
ATOM 1438 C CA . ARG A 1 178 ? -0.963 8.235 -9.424 1.00 81.31 178 ARG A CA 1
ATOM 1439 C C . ARG A 1 178 ? 0.412 7.594 -9.264 1.00 81.31 178 ARG A C 1
ATOM 1441 O O . ARG A 1 178 ? 0.932 7.047 -10.236 1.00 81.31 178 ARG A O 1
ATOM 1448 N N . LEU A 1 179 ? 0.973 7.606 -8.054 1.00 84.50 179 LEU A N 1
ATOM 1449 C CA . LEU A 1 179 ? 2.268 6.983 -7.777 1.00 84.50 179 LEU A CA 1
ATOM 1450 C C . LEU A 1 179 ? 2.237 5.471 -8.041 1.00 84.50 179 LEU A C 1
ATOM 1452 O O . LEU A 1 179 ? 3.130 4.955 -8.710 1.00 84.50 179 LEU A O 1
ATOM 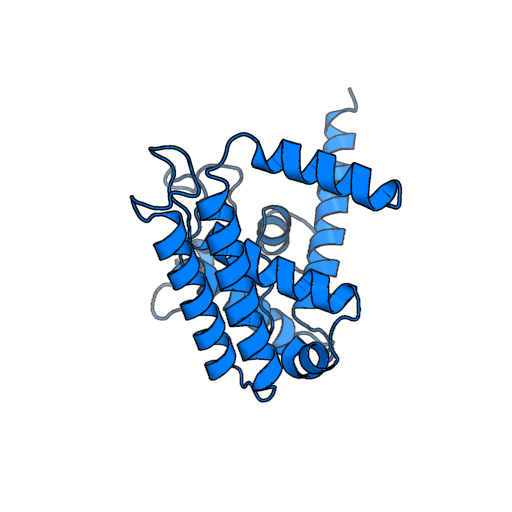1456 N N . GLN A 1 180 ? 1.192 4.769 -7.594 1.00 88.62 180 GLN A N 1
ATOM 1457 C CA . GLN A 1 180 ? 1.017 3.340 -7.889 1.00 88.62 180 GLN A CA 1
ATOM 1458 C C . GLN A 1 180 ? 0.945 3.075 -9.391 1.00 88.62 180 GLN A C 1
ATOM 1460 O O . GLN A 1 180 ? 1.582 2.148 -9.886 1.00 88.62 180 GLN A O 1
ATOM 1465 N N . CYS A 1 181 ? 0.200 3.895 -10.135 1.00 84.44 181 CYS A N 1
ATOM 1466 C CA . CYS A 1 181 ? 0.096 3.768 -11.584 1.00 84.44 181 CYS A CA 1
ATOM 1467 C C . CYS A 1 181 ? 1.462 3.945 -12.261 1.00 84.44 181 CYS A C 1
ATOM 1469 O O . CYS A 1 181 ? 1.831 3.134 -13.109 1.00 84.44 181 CYS A O 1
ATOM 1471 N N . ALA A 1 182 ? 2.242 4.947 -11.850 1.00 82.81 182 ALA A N 1
ATOM 1472 C CA . ALA A 1 182 ? 3.588 5.173 -12.370 1.00 82.81 182 ALA A CA 1
ATOM 1473 C C . ALA A 1 182 ? 4.531 3.995 -12.070 1.00 82.81 182 ALA A C 1
ATOM 1475 O O . ALA A 1 182 ? 5.218 3.516 -12.969 1.00 82.81 182 ALA A O 1
ATOM 1476 N N . ILE A 1 183 ? 4.507 3.459 -10.845 1.00 86.81 183 ILE A N 1
ATOM 1477 C CA . ILE A 1 183 ? 5.298 2.273 -10.480 1.00 86.81 183 ILE A CA 1
ATOM 1478 C C . ILE A 1 183 ? 4.879 1.058 -11.319 1.00 86.81 183 ILE A C 1
ATOM 1480 O O . ILE A 1 183 ? 5.732 0.408 -11.921 1.00 86.81 183 ILE A O 1
ATOM 1484 N N . LYS A 1 184 ? 3.573 0.776 -11.437 1.00 86.25 184 LYS A N 1
ATOM 1485 C CA . LYS A 1 184 ? 3.058 -0.335 -12.260 1.00 86.25 184 LYS A CA 1
ATOM 1486 C C . LYS A 1 184 ? 3.459 -0.187 -13.731 1.00 86.25 184 LYS A C 1
ATOM 1488 O O . LYS A 1 184 ? 3.829 -1.176 -14.357 1.00 86.25 184 LYS A O 1
ATOM 1493 N N . ARG A 1 185 ? 3.426 1.031 -14.287 1.00 83.44 185 ARG A N 1
ATOM 1494 C CA . ARG A 1 185 ? 3.908 1.303 -15.653 1.00 83.44 185 ARG A CA 1
ATOM 1495 C C . ARG A 1 185 ? 5.404 1.029 -15.774 1.00 83.44 185 ARG A C 1
ATOM 1497 O O . ARG A 1 185 ? 5.791 0.362 -16.723 1.00 83.44 185 ARG A O 1
ATOM 1504 N N . ALA A 1 186 ? 6.216 1.469 -14.811 1.00 83.19 186 ALA A N 1
ATOM 1505 C CA . ALA A 1 186 ? 7.665 1.246 -14.827 1.00 83.19 186 ALA A CA 1
ATOM 1506 C C . ALA A 1 186 ? 8.017 -0.241 -14.804 1.00 83.19 186 ALA A C 1
ATOM 1508 O O . ALA A 1 186 ? 8.863 -0.694 -15.573 1.00 83.19 186 ALA A O 1
ATOM 1509 N N . ILE A 1 187 ? 7.309 -1.002 -13.970 1.00 87.00 187 ILE A N 1
ATOM 1510 C CA . ILE A 1 187 ? 7.403 -2.459 -13.920 1.00 87.00 187 ILE A CA 1
ATOM 1511 C C . ILE A 1 187 ? 7.011 -3.071 -15.271 1.00 87.00 187 ILE A C 1
ATOM 1513 O O . ILE A 1 187 ? 7.772 -3.861 -15.825 1.00 87.00 187 ILE A O 1
ATOM 1517 N N . GLY A 1 188 ? 5.867 -2.666 -15.831 1.00 83.56 188 GLY A N 1
ATOM 1518 C CA . GLY A 1 188 ? 5.366 -3.181 -17.109 1.00 83.56 188 GLY A CA 1
ATOM 1519 C C . GLY A 1 188 ? 6.249 -2.850 -18.318 1.00 83.56 188 GLY A C 1
ATOM 1520 O O . GLY A 1 188 ? 6.226 -3.582 -19.301 1.00 83.56 188 GLY A O 1
ATOM 1521 N N . THR A 1 189 ? 7.038 -1.774 -18.252 1.00 81.69 189 THR A N 1
ATOM 1522 C CA . THR A 1 189 ? 8.035 -1.415 -19.277 1.00 81.69 189 THR A CA 1
ATOM 1523 C C . THR A 1 189 ? 9.409 -2.038 -19.044 1.00 81.69 189 THR A C 1
ATOM 1525 O O . THR A 1 189 ? 10.302 -1.843 -19.865 1.00 81.69 189 THR A O 1
ATOM 1528 N N . SER A 1 190 ? 9.622 -2.729 -17.922 1.00 80.81 190 SER A N 1
ATOM 1529 C CA . SER A 1 190 ? 10.921 -3.327 -17.623 1.00 80.81 190 SER A CA 1
ATOM 1530 C C . SER A 1 190 ? 11.196 -4.535 -18.523 1.00 80.81 190 SER A C 1
ATOM 1532 O O . SER A 1 190 ? 10.284 -5.271 -18.897 1.00 80.81 190 SER A O 1
ATOM 1534 N N . GLU A 1 191 ? 12.468 -4.770 -18.848 1.00 82.81 191 GLU A N 1
ATOM 1535 C CA . GLU A 1 191 ? 12.884 -5.956 -19.616 1.00 82.81 191 GLU A CA 1
ATOM 1536 C C . GLU A 1 191 ? 12.604 -7.263 -18.854 1.00 82.81 191 GLU A C 1
ATOM 1538 O O . GLU A 1 191 ? 12.428 -8.326 -19.451 1.00 82.81 191 GLU A O 1
ATOM 1543 N N . ASN A 1 192 ? 12.515 -7.181 -17.523 1.00 83.75 192 ASN A N 1
ATOM 1544 C CA . ASN A 1 192 ? 12.170 -8.298 -16.663 1.00 83.75 192 ASN A CA 1
ATOM 1545 C C . ASN A 1 192 ? 10.645 -8.470 -16.577 1.00 83.75 192 ASN A C 1
ATOM 1547 O O . ASN A 1 192 ? 9.984 -7.886 -15.720 1.00 83.75 192 ASN A O 1
ATOM 1551 N N . LYS A 1 193 ? 10.098 -9.329 -17.439 1.00 78.81 193 LYS A N 1
ATOM 1552 C CA . LYS A 1 193 ? 8.656 -9.627 -17.495 1.00 78.81 193 LYS A CA 1
ATOM 1553 C C . LYS A 1 193 ? 8.093 -10.275 -16.224 1.00 78.81 193 LYS A C 1
ATOM 1555 O O . LYS A 1 193 ? 6.891 -10.186 -15.996 1.00 78.81 193 LYS A O 1
ATOM 1560 N N . ASP A 1 194 ? 8.947 -10.867 -15.392 1.00 82.31 194 ASP A N 1
ATOM 1561 C CA . ASP A 1 194 ? 8.562 -11.492 -14.122 1.00 82.31 194 ASP A CA 1
ATOM 1562 C C . ASP A 1 194 ? 8.665 -10.524 -12.933 1.00 82.31 194 ASP A C 1
ATOM 1564 O O . ASP A 1 194 ? 8.442 -10.904 -11.778 1.00 82.31 194 ASP A O 1
ATOM 1568 N N . LEU A 1 195 ? 9.027 -9.260 -13.180 1.00 88.56 195 LEU A N 1
ATOM 1569 C CA . LEU A 1 195 ? 9.126 -8.259 -12.132 1.00 88.56 195 LEU A CA 1
ATOM 1570 C C . LEU A 1 195 ? 7.730 -7.958 -11.578 1.00 88.56 195 LEU A C 1
ATOM 1572 O O . LEU A 1 195 ? 6.903 -7.322 -12.220 1.00 88.56 195 LEU A O 1
ATOM 1576 N N . THR A 1 196 ? 7.464 -8.403 -10.354 1.00 90.31 196 THR A N 1
ATOM 1577 C CA . THR A 1 196 ? 6.219 -8.088 -9.648 1.00 90.31 196 THR A CA 1
ATOM 1578 C C . THR A 1 196 ? 6.338 -6.767 -8.878 1.00 90.31 196 THR A C 1
ATOM 1580 O O . THR A 1 196 ? 7.454 -6.342 -8.558 1.00 90.31 196 THR A O 1
ATOM 1583 N N . PRO A 1 197 ? 5.211 -6.134 -8.492 1.00 91.81 197 PRO A N 1
ATOM 1584 C CA . PRO A 1 197 ? 5.210 -4.989 -7.578 1.00 91.81 197 PRO A CA 1
ATOM 1585 C C . PRO A 1 197 ? 6.010 -5.244 -6.298 1.00 91.81 197 PRO A C 1
ATOM 1587 O O . PRO A 1 197 ? 6.830 -4.421 -5.899 1.00 91.81 197 PRO A O 1
ATOM 1590 N N . PHE A 1 198 ? 5.848 -6.427 -5.707 1.00 89.19 198 PHE A N 1
ATOM 1591 C CA . PHE A 1 198 ? 6.595 -6.844 -4.525 1.00 89.19 198 PHE A CA 1
ATOM 1592 C C . PHE A 1 198 ? 8.109 -6.950 -4.778 1.00 89.19 198 PHE A C 1
ATOM 1594 O O . PHE A 1 198 ? 8.914 -6.460 -3.984 1.00 89.19 198 PHE A O 1
ATOM 1601 N N . ALA A 1 199 ? 8.518 -7.570 -5.889 1.00 90.06 199 ALA A N 1
ATOM 1602 C CA . ALA A 1 199 ? 9.932 -7.691 -6.235 1.00 90.06 199 ALA A CA 1
ATOM 1603 C C . ALA A 1 199 ? 10.567 -6.319 -6.509 1.00 90.06 199 ALA A C 1
ATOM 1605 O O . ALA A 1 199 ? 11.684 -6.064 -6.057 1.00 90.06 199 ALA A O 1
ATOM 1606 N N . TRP A 1 200 ? 9.850 -5.432 -7.205 1.00 92.69 200 TRP A N 1
ATOM 1607 C CA . TRP A 1 200 ? 10.279 -4.052 -7.421 1.00 92.69 200 TRP A CA 1
ATOM 1608 C C . TRP A 1 200 ? 10.429 -3.304 -6.093 1.00 92.69 200 TRP A C 1
ATOM 1610 O O . TRP A 1 200 ? 11.486 -2.725 -5.855 1.00 92.69 200 TRP A O 1
ATOM 1620 N N . GLU A 1 201 ? 9.432 -3.381 -5.200 1.00 92.94 201 GLU A N 1
ATOM 1621 C CA . GLU A 1 201 ? 9.463 -2.736 -3.877 1.00 92.94 201 GLU A CA 1
ATOM 1622 C C . GLU A 1 201 ? 10.724 -3.125 -3.109 1.00 92.94 201 GLU A C 1
ATOM 1624 O O . GLU A 1 201 ? 11.474 -2.256 -2.665 1.00 92.94 201 GLU A O 1
ATOM 1629 N N . ASN A 1 202 ? 10.983 -4.428 -2.980 1.00 91.25 202 ASN A N 1
ATOM 1630 C CA . ASN A 1 202 ? 12.116 -4.924 -2.206 1.00 91.25 202 ASN A CA 1
ATOM 1631 C C . ASN A 1 202 ? 13.450 -4.431 -2.766 1.00 91.25 202 ASN A C 1
ATOM 1633 O O . ASN A 1 202 ? 14.309 -3.984 -2.005 1.00 91.25 202 ASN A O 1
ATOM 1637 N N . LYS A 1 203 ? 13.634 -4.493 -4.089 1.00 92.12 203 LYS A N 1
ATOM 1638 C CA . LYS A 1 203 ? 14.882 -4.054 -4.723 1.00 92.12 203 LYS A CA 1
ATOM 1639 C C . LYS A 1 203 ? 15.071 -2.543 -4.592 1.00 92.12 203 LYS A C 1
ATOM 1641 O O . LYS A 1 203 ? 16.128 -2.104 -4.136 1.00 92.12 203 LYS A O 1
ATOM 1646 N N . ALA A 1 204 ? 14.032 -1.764 -4.895 1.00 90.44 204 ALA A N 1
ATOM 1647 C CA . ALA A 1 204 ? 14.041 -0.309 -4.768 1.00 90.44 204 ALA A CA 1
ATOM 1648 C C . ALA A 1 204 ? 14.370 0.131 -3.333 1.00 90.44 204 ALA A C 1
ATOM 1650 O O . ALA A 1 204 ? 15.217 1.008 -3.124 1.00 90.44 204 ALA A O 1
ATOM 1651 N N . TRP A 1 205 ? 13.754 -0.522 -2.342 1.00 92.44 205 TRP A N 1
ATOM 1652 C CA . TRP A 1 205 ? 13.976 -0.256 -0.924 1.00 92.44 205 TRP A CA 1
ATOM 1653 C C . TRP A 1 205 ? 15.404 -0.598 -0.482 1.00 92.44 205 TRP A C 1
ATOM 1655 O O . TRP A 1 205 ? 16.051 0.223 0.167 1.00 92.44 205 TRP A O 1
ATOM 1665 N N . LEU A 1 206 ? 15.929 -1.774 -0.856 1.00 92.25 206 LEU A N 1
ATOM 1666 C CA . LEU A 1 206 ? 17.288 -2.212 -0.501 1.00 92.25 206 LEU A CA 1
ATOM 1667 C C . LEU A 1 206 ? 18.361 -1.275 -1.061 1.00 92.25 206 LEU A C 1
ATOM 1669 O O . LEU A 1 206 ? 19.298 -0.906 -0.344 1.00 92.25 206 LEU A O 1
ATOM 1673 N N . VAL A 1 207 ? 18.213 -0.862 -2.323 1.00 91.25 207 VAL A N 1
ATOM 1674 C CA . VAL A 1 207 ? 19.113 0.113 -2.951 1.00 91.25 207 VAL A CA 1
ATOM 1675 C C . VAL A 1 207 ? 19.052 1.440 -2.199 1.00 91.25 207 VAL A C 1
ATOM 1677 O O . VAL A 1 207 ? 20.094 1.973 -1.813 1.00 91.25 207 VAL A O 1
ATOM 1680 N N . GLN A 1 208 ? 17.850 1.939 -1.894 1.00 87.25 208 GLN A N 1
ATOM 1681 C CA . GLN A 1 208 ? 17.706 3.193 -1.156 1.00 87.25 208 GLN A CA 1
ATOM 1682 C C . GLN A 1 208 ? 18.321 3.117 0.246 1.00 87.25 208 GLN A C 1
ATOM 1684 O O . GLN A 1 208 ? 19.019 4.040 0.666 1.00 87.25 208 GLN A O 1
ATOM 1689 N N . ALA A 1 209 ? 18.129 2.006 0.958 1.00 89.75 209 ALA A N 1
ATOM 1690 C CA . ALA A 1 209 ? 18.700 1.799 2.284 1.00 89.75 209 ALA A CA 1
ATOM 1691 C C . ALA A 1 209 ? 20.230 1.843 2.281 1.00 89.75 209 ALA A C 1
ATOM 1693 O O . ALA A 1 209 ? 20.846 2.411 3.189 1.00 89.75 209 ALA A O 1
ATOM 1694 N N . ARG A 1 210 ? 20.856 1.288 1.239 1.00 90.19 210 ARG A N 1
ATOM 1695 C CA . ARG A 1 210 ? 22.308 1.353 1.050 1.00 90.19 210 ARG A CA 1
ATOM 1696 C C . ARG A 1 210 ? 22.783 2.790 0.848 1.00 90.19 210 ARG A C 1
ATOM 1698 O O . ARG A 1 210 ? 23.722 3.211 1.523 1.00 90.19 210 ARG A O 1
ATOM 1705 N N . ILE A 1 211 ? 22.094 3.546 -0.006 1.00 86.62 211 ILE A N 1
ATOM 1706 C CA . ILE A 1 211 ? 22.402 4.954 -0.293 1.00 86.62 211 ILE A CA 1
ATOM 1707 C C . ILE A 1 211 ? 22.327 5.800 0.986 1.00 86.62 211 ILE A C 1
ATOM 1709 O O . ILE A 1 211 ? 23.250 6.558 1.287 1.00 86.62 211 ILE A O 1
ATOM 1713 N N . GLU A 1 212 ? 21.267 5.652 1.783 1.00 84.56 212 GLU A N 1
ATOM 1714 C CA . GLU A 1 212 ? 21.114 6.386 3.050 1.00 84.56 212 GLU A CA 1
ATOM 1715 C C . GLU A 1 212 ? 22.218 6.022 4.061 1.00 84.56 212 GLU A C 1
ATOM 1717 O O . GLU A 1 212 ? 22.781 6.901 4.725 1.00 84.56 212 GLU A O 1
ATOM 1722 N N . LYS A 1 213 ? 22.602 4.740 4.134 1.00 88.44 213 LYS A N 1
ATOM 1723 C CA . LYS A 1 213 ? 23.710 4.272 4.982 1.00 88.44 213 LYS A CA 1
ATOM 1724 C C . LYS A 1 213 ? 25.050 4.891 4.572 1.00 88.44 213 LYS A C 1
ATOM 1726 O O . LYS A 1 213 ? 25.839 5.259 5.443 1.00 88.44 213 LYS A O 1
ATOM 1731 N N . GLU A 1 214 ? 25.325 5.012 3.276 1.00 87.38 214 GLU A N 1
ATOM 1732 C CA . GLU A 1 214 ? 26.554 5.623 2.751 1.00 87.38 214 GLU A CA 1
ATOM 1733 C C . GLU A 1 214 ? 26.598 7.136 2.996 1.00 87.38 214 GLU A C 1
ATOM 1735 O O . GLU A 1 214 ? 27.601 7.644 3.505 1.00 87.38 214 GLU A O 1
ATOM 1740 N N . LYS A 1 215 ? 25.488 7.851 2.766 1.00 82.19 215 LYS A N 1
ATOM 1741 C CA . LYS A 1 215 ? 25.360 9.280 3.112 1.00 82.19 215 LYS A CA 1
ATOM 1742 C C . LYS A 1 215 ? 25.626 9.530 4.598 1.00 82.19 215 LYS A C 1
ATOM 1744 O O . LYS A 1 215 ? 26.337 10.470 4.950 1.00 82.19 215 LYS A O 1
ATOM 1749 N N . GLY A 1 216 ? 25.098 8.672 5.473 1.00 81.06 216 GLY A N 1
ATOM 1750 C CA . GLY A 1 216 ? 25.328 8.748 6.917 1.00 81.06 216 GLY A CA 1
ATOM 1751 C C . GLY A 1 216 ? 26.788 8.528 7.329 1.00 81.06 216 GLY A C 1
ATOM 1752 O O . GLY A 1 216 ? 27.237 9.133 8.300 1.00 81.06 216 GLY A O 1
ATOM 1753 N N . LYS A 1 217 ? 27.550 7.704 6.595 1.00 77.31 217 LYS A N 1
ATOM 1754 C CA . LYS A 1 217 ? 28.995 7.517 6.824 1.00 77.31 217 LYS A CA 1
ATOM 1755 C C . LYS A 1 217 ? 29.808 8.726 6.369 1.00 77.31 217 LYS A C 1
ATOM 1757 O O . LYS A 1 217 ? 30.710 9.145 7.085 1.00 77.31 217 LYS A O 1
ATOM 1762 N N . ASN A 1 218 ? 29.471 9.302 5.216 1.00 73.19 218 ASN A N 1
ATOM 1763 C CA . ASN A 1 218 ? 30.186 10.458 4.672 1.00 73.19 218 ASN A CA 1
ATOM 1764 C C . ASN A 1 218 ? 29.972 11.725 5.512 1.00 73.19 218 ASN A C 1
ATOM 1766 O O . ASN A 1 218 ? 30.908 12.491 5.682 1.00 73.19 218 ASN A O 1
ATOM 1770 N N . LYS A 1 219 ? 28.792 11.902 6.125 1.00 70.12 219 LYS A N 1
ATOM 1771 C CA . LYS A 1 219 ? 28.524 12.996 7.084 1.00 70.12 219 LYS A CA 1
ATOM 1772 C C . LYS A 1 219 ? 29.275 12.873 8.420 1.00 70.12 219 LYS A C 1
ATOM 1774 O O . LYS A 1 219 ? 29.277 13.823 9.190 1.00 70.12 219 LYS A O 1
ATOM 1779 N N . LYS A 1 220 ? 29.847 11.703 8.725 1.00 62.84 220 LYS A N 1
ATOM 1780 C CA . LYS A 1 220 ? 30.579 11.418 9.973 1.00 62.84 220 LYS A CA 1
ATOM 1781 C C . LYS A 1 220 ? 32.102 11.418 9.800 1.00 62.84 220 LYS A C 1
ATOM 1783 O O . LYS A 1 220 ? 32.802 11.181 10.781 1.00 62.84 220 LYS A O 1
ATOM 1788 N N . LYS A 1 221 ? 32.615 11.630 8.584 1.00 50.53 221 LYS A N 1
ATOM 1789 C CA . LYS A 1 221 ? 34.045 11.880 8.377 1.00 50.53 221 LYS A CA 1
ATOM 1790 C C . LYS A 1 221 ? 34.311 13.365 8.684 1.00 50.53 221 LYS A C 1
ATOM 1792 O O . LYS A 1 221 ? 33.621 14.183 8.078 1.00 50.53 221 LYS A O 1
ATOM 1797 N N . PRO A 1 222 ? 35.193 13.677 9.652 1.00 52.16 222 PRO A N 1
ATOM 1798 C CA . PRO A 1 222 ? 35.547 15.049 10.009 1.00 52.16 222 PRO A CA 1
ATOM 1799 C C . PRO A 1 222 ? 36.247 15.779 8.861 1.00 52.16 222 PRO A C 1
ATOM 1801 O O . PRO A 1 222 ? 36.889 15.093 8.030 1.00 52.16 222 PRO A O 1
#